Protein AF-A0A6J0E1W6-F1 (afdb_monomer)

Radius of gyration: 18.02 Å; Cα contacts (8 Å, |Δi|>4): 471; chains: 1; bounding box: 44×42×42 Å

Structure (mmCIF, N/CA/C/O backbone):
data_AF-A0A6J0E1W6-F1
#
_entry.id   AF-A0A6J0E1W6-F1
#
loop_
_atom_site.group_PDB
_atom_site.id
_atom_site.type_symbol
_atom_site.label_atom_id
_atom_site.label_alt_id
_atom_site.label_comp_id
_atom_site.label_asym_id
_atom_site.label_entity_id
_atom_site.label_seq_id
_atom_site.pdbx_PDB_ins_code
_atom_site.Cartn_x
_atom_site.Cartn_y
_atom_site.Cartn_z
_atom_site.occupancy
_atom_site.B_iso_or_equiv
_atom_site.auth_seq_id
_atom_site.auth_comp_id
_atom_site.auth_asym_id
_atom_site.auth_atom_id
_atom_site.pdbx_PDB_model_num
ATOM 1 N N . MET A 1 1 ? 5.325 -14.830 3.603 1.00 73.38 1 MET A N 1
ATOM 2 C CA . MET A 1 1 ? 6.120 -15.782 2.786 1.00 73.38 1 MET A CA 1
ATOM 3 C C . MET A 1 1 ? 7.449 -16.150 3.435 1.00 73.38 1 MET A C 1
ATOM 5 O O . MET A 1 1 ? 7.746 -17.332 3.474 1.00 73.38 1 MET A O 1
ATOM 9 N N . GLY A 1 2 ? 8.218 -15.204 3.995 1.00 79.00 2 GLY A N 1
ATOM 10 C CA . GLY A 1 2 ? 9.409 -15.541 4.797 1.00 79.00 2 GLY A CA 1
ATOM 11 C C . GLY A 1 2 ? 10.530 -16.212 3.995 1.00 79.00 2 GLY A C 1
ATOM 12 O O . GLY A 1 2 ? 11.185 -17.121 4.497 1.00 79.00 2 GLY A O 1
ATOM 13 N N . VAL A 1 3 ? 10.716 -15.786 2.744 1.00 87.38 3 VAL A N 1
ATOM 14 C CA . VAL A 1 3 ? 11.707 -16.316 1.799 1.00 87.38 3 VAL A CA 1
ATOM 15 C C . VAL A 1 3 ? 12.587 -15.191 1.262 1.00 87.38 3 VAL A C 1
ATOM 17 O O . VAL A 1 3 ? 12.171 -14.034 1.266 1.00 87.38 3 VAL A O 1
ATOM 20 N N . ASN A 1 4 ? 13.770 -15.540 0.755 1.00 92.31 4 ASN A N 1
ATOM 21 C CA . ASN A 1 4 ? 14.496 -14.655 -0.154 1.00 92.31 4 ASN A CA 1
ATOM 22 C C . ASN A 1 4 ? 13.788 -14.653 -1.519 1.00 92.31 4 ASN A C 1
ATOM 24 O O . ASN A 1 4 ? 13.356 -15.712 -1.982 1.00 92.31 4 ASN A O 1
ATOM 28 N N . LEU A 1 5 ? 13.702 -13.496 -2.170 1.00 95.12 5 LEU A N 1
ATOM 29 C CA . LEU A 1 5 ? 13.095 -13.324 -3.488 1.00 95.12 5 LEU A CA 1
ATOM 30 C C . LEU A 1 5 ? 14.053 -12.552 -4.397 1.00 95.12 5 LEU A C 1
ATOM 32 O O . LEU A 1 5 ? 14.486 -11.456 -4.057 1.00 95.12 5 LEU A O 1
ATOM 36 N N . LEU A 1 6 ? 14.379 -13.128 -5.553 1.00 97.06 6 LEU A N 1
ATOM 37 C CA . LEU A 1 6 ? 15.161 -12.476 -6.601 1.00 97.06 6 LEU A CA 1
ATOM 38 C C . LEU A 1 6 ? 14.214 -12.209 -7.771 1.00 97.06 6 LEU A C 1
ATOM 40 O O . LEU A 1 6 ? 13.722 -13.153 -8.388 1.00 97.06 6 LEU A O 1
ATOM 44 N N . ALA A 1 7 ? 13.945 -10.936 -8.048 1.00 97.31 7 ALA A N 1
ATOM 45 C CA . ALA A 1 7 ? 13.064 -10.493 -9.118 1.00 97.31 7 ALA A CA 1
ATOM 46 C C . ALA A 1 7 ? 13.890 -9.814 -10.216 1.00 97.31 7 ALA A C 1
ATOM 48 O O . ALA A 1 7 ? 14.522 -8.784 -9.979 1.00 97.31 7 ALA A O 1
ATOM 49 N N . ALA A 1 8 ? 13.881 -10.400 -11.412 1.00 97.69 8 ALA A N 1
ATOM 50 C CA . ALA A 1 8 ? 14.511 -9.843 -12.603 1.00 97.69 8 ALA A CA 1
ATOM 51 C C . ALA A 1 8 ? 13.416 -9.510 -13.616 1.00 97.69 8 ALA A C 1
ATOM 53 O O . ALA A 1 8 ? 12.780 -10.415 -14.158 1.00 97.69 8 ALA A O 1
ATOM 54 N N . ASN A 1 9 ? 13.175 -8.220 -13.8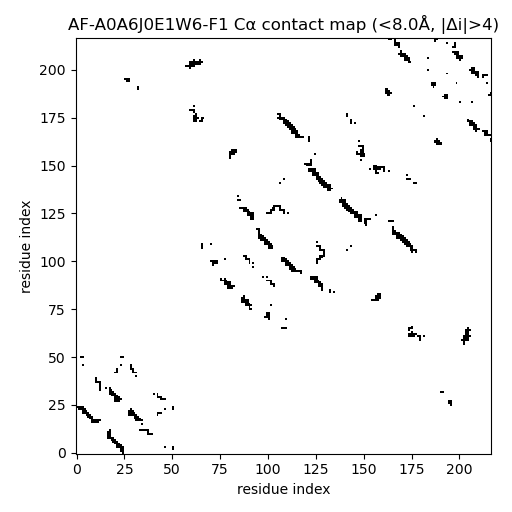26 1.00 97.81 9 ASN A N 1
ATOM 55 C CA . ASN A 1 9 ? 12.147 -7.738 -14.737 1.00 97.81 9 ASN A CA 1
ATOM 56 C C . ASN A 1 9 ? 12.748 -7.338 -16.090 1.00 97.81 9 ASN A C 1
ATOM 58 O O . ASN A 1 9 ? 13.947 -7.080 -16.213 1.00 97.81 9 ASN A O 1
ATOM 62 N N . THR A 1 10 ? 11.898 -7.277 -17.110 1.00 97.12 10 THR A N 1
ATOM 63 C CA . THR A 1 10 ? 12.244 -6.640 -18.383 1.00 97.12 10 THR A CA 1
ATOM 64 C C . THR A 1 10 ? 12.299 -5.129 -18.186 1.00 97.12 10 THR A C 1
ATOM 66 O O . THR A 1 10 ? 11.501 -4.584 -17.426 1.00 97.12 10 THR A O 1
ATOM 69 N N . HIS A 1 11 ? 13.221 -4.463 -18.883 1.00 97.38 11 HIS A N 1
ATOM 70 C CA . HIS A 1 11 ? 13.292 -3.005 -18.929 1.00 97.38 11 HIS A CA 1
ATOM 71 C C . HIS A 1 11 ? 12.717 -2.495 -20.253 1.00 97.38 11 HIS A C 1
ATOM 73 O O . HIS A 1 11 ? 13.351 -2.608 -21.301 1.00 97.38 11 HIS A O 1
ATOM 79 N N . ASN A 1 12 ? 11.477 -2.014 -20.208 1.00 96.44 12 ASN A N 1
ATOM 80 C CA . ASN A 1 12 ? 10.763 -1.411 -21.327 1.00 96.44 12 ASN A CA 1
ATOM 81 C C . ASN A 1 12 ? 9.778 -0.355 -20.801 1.00 96.44 12 ASN A C 1
ATOM 83 O O . ASN A 1 12 ? 8.638 -0.657 -20.435 1.00 96.44 12 ASN A O 1
ATOM 87 N N . THR A 1 13 ? 10.222 0.899 -20.801 1.00 94.44 13 THR A N 1
ATOM 88 C CA . THR A 1 13 ? 9.476 2.054 -20.278 1.00 94.44 13 THR A CA 1
ATOM 89 C C . THR A 1 13 ? 8.176 2.310 -21.046 1.00 94.44 13 THR A C 1
ATOM 91 O O . THR A 1 13 ? 7.168 2.668 -20.439 1.00 94.44 13 THR A O 1
ATOM 94 N N . THR A 1 14 ? 8.135 2.022 -22.354 1.00 95.06 14 THR A N 1
ATOM 95 C CA . THR A 1 14 ? 6.924 2.190 -23.186 1.00 95.06 14 THR A CA 1
ATOM 96 C C . THR A 1 14 ? 5.779 1.254 -22.797 1.00 95.06 14 THR A C 1
ATOM 98 O O . THR A 1 14 ? 4.621 1.552 -23.076 1.00 95.06 14 THR A O 1
ATOM 101 N N . MET A 1 15 ? 6.094 0.135 -22.138 1.00 94.75 15 MET A N 1
ATOM 102 C CA . MET A 1 15 ? 5.125 -0.842 -21.636 1.00 94.75 15 MET A CA 1
ATOM 103 C C . MET A 1 15 ? 5.015 -0.828 -20.105 1.00 94.75 15 MET A C 1
ATOM 105 O O . MET A 1 15 ? 4.467 -1.766 -19.533 1.00 94.75 15 MET A O 1
ATOM 109 N N . HIS A 1 16 ? 5.553 0.201 -19.438 1.00 93.88 16 HIS A N 1
ATOM 110 C CA . HIS A 1 16 ? 5.618 0.294 -17.974 1.00 93.88 16 HIS A CA 1
ATOM 111 C C . HIS A 1 16 ? 6.320 -0.906 -17.307 1.00 93.88 16 HIS A C 1
ATOM 113 O O . HIS A 1 16 ? 5.960 -1.325 -16.209 1.00 93.88 16 HIS A O 1
ATOM 119 N N . MET A 1 17 ? 7.334 -1.472 -17.970 1.00 96.38 17 MET A N 1
ATOM 120 C CA . MET A 1 17 ? 8.122 -2.591 -17.454 1.00 96.38 17 MET A CA 1
ATOM 121 C C . MET A 1 17 ? 9.450 -2.080 -16.895 1.00 96.38 17 MET A C 1
ATOM 123 O O . MET A 1 17 ? 10.382 -1.790 -17.637 1.00 96.38 17 MET A O 1
ATOM 127 N N . THR A 1 18 ? 9.523 -1.961 -15.576 1.00 96.25 18 THR A N 1
ATOM 128 C CA . THR A 1 18 ? 10.748 -1.747 -14.794 1.00 96.25 18 THR A CA 1
ATOM 129 C C . THR A 1 18 ? 10.496 -2.269 -13.372 1.00 96.25 18 THR A C 1
ATOM 131 O O . THR A 1 18 ? 9.380 -2.687 -13.058 1.00 96.25 18 THR A O 1
ATOM 134 N N . GLY A 1 19 ? 11.503 -2.311 -12.502 1.00 95.81 19 GLY A N 1
ATOM 135 C CA . GLY A 1 19 ? 11.358 -2.870 -11.152 1.00 95.81 19 GLY A CA 1
ATOM 136 C C . GLY A 1 19 ? 12.002 -4.244 -11.024 1.00 95.81 19 GLY A C 1
ATOM 137 O O . GLY A 1 19 ? 11.341 -5.270 -11.153 1.00 95.81 19 GLY A O 1
ATOM 138 N N . SER A 1 20 ? 13.303 -4.261 -10.755 1.00 97.81 20 SER A N 1
ATOM 139 C CA . SER A 1 20 ? 14.046 -5.471 -10.376 1.00 97.81 20 SER A CA 1
ATOM 140 C C . SER A 1 20 ? 14.553 -5.340 -8.945 1.00 97.81 20 SER A C 1
ATOM 142 O O . SER A 1 20 ? 14.748 -4.228 -8.455 1.00 97.81 20 SER A O 1
ATOM 144 N N . GLY A 1 21 ? 14.810 -6.455 -8.264 1.00 96.81 21 GLY A N 1
ATOM 145 C CA . GLY A 1 21 ? 15.326 -6.394 -6.902 1.00 96.81 21 GLY A CA 1
ATOM 146 C C . GLY A 1 21 ? 15.669 -7.732 -6.270 1.00 96.81 21 GLY A C 1
ATOM 147 O O . GLY A 1 21 ? 15.335 -8.808 -6.767 1.00 96.81 21 GLY A O 1
ATOM 148 N N . ILE A 1 22 ? 16.372 -7.636 -5.148 1.00 96.81 22 ILE A N 1
ATOM 149 C CA . ILE A 1 22 ? 16.790 -8.742 -4.296 1.00 96.81 22 ILE A CA 1
ATOM 150 C C . ILE A 1 22 ? 16.251 -8.452 -2.896 1.00 96.81 22 ILE A C 1
ATOM 152 O O . ILE A 1 22 ? 16.647 -7.478 -2.254 1.00 96.81 22 ILE A O 1
ATOM 156 N N . TYR A 1 23 ? 15.349 -9.306 -2.426 1.00 93.31 23 TYR A N 1
ATOM 157 C CA . TYR A 1 23 ? 14.615 -9.141 -1.176 1.00 93.31 23 TYR A CA 1
ATOM 158 C C . TYR A 1 23 ? 14.898 -10.312 -0.238 1.00 93.31 23 TYR A C 1
ATOM 160 O O . TYR A 1 23 ? 15.000 -11.463 -0.671 1.00 93.31 23 TYR A O 1
ATOM 168 N N . SER A 1 24 ? 14.994 -10.025 1.054 1.00 90.81 24 SER A N 1
ATOM 169 C CA . SER A 1 24 ? 15.093 -11.020 2.123 1.00 90.81 24 SER A CA 1
ATOM 170 C C . SER A 1 24 ? 13.866 -10.929 3.039 1.00 90.81 24 SER A C 1
ATOM 172 O O . SER A 1 24 ? 13.120 -9.952 2.958 1.00 90.81 24 SER A O 1
ATOM 174 N N . PRO A 1 25 ? 13.622 -11.912 3.924 1.00 84.19 25 PRO A N 1
ATOM 175 C CA . PRO A 1 25 ? 12.532 -11.826 4.895 1.00 84.19 25 PRO A CA 1
ATOM 176 C C . PRO A 1 25 ? 12.616 -10.609 5.820 1.00 84.19 25 PRO A C 1
ATOM 178 O O . PRO A 1 25 ? 11.586 -10.170 6.325 1.00 84.19 25 PRO A O 1
ATOM 181 N N . GLU A 1 26 ? 13.827 -10.115 6.083 1.00 80.88 26 GLU A N 1
ATOM 182 C CA . GLU A 1 26 ? 14.075 -9.046 7.046 1.00 80.88 26 GLU A CA 1
ATOM 183 C C . GLU A 1 26 ? 14.191 -7.653 6.415 1.00 80.88 26 GLU A C 1
ATOM 185 O O . GLU A 1 26 ? 13.933 -6.673 7.106 1.00 80.88 26 GLU A O 1
ATOM 190 N N . ALA A 1 27 ? 14.597 -7.561 5.145 1.00 83.38 27 ALA A N 1
ATOM 191 C CA . ALA A 1 27 ? 14.991 -6.300 4.518 1.00 83.38 27 ALA A CA 1
ATOM 192 C C . ALA A 1 27 ? 14.966 -6.346 2.984 1.00 83.38 27 ALA A C 1
ATOM 194 O O . ALA A 1 27 ? 15.108 -7.413 2.363 1.00 83.38 27 ALA A O 1
ATOM 195 N N . VAL A 1 28 ? 14.883 -5.160 2.375 1.00 88.69 28 VAL A N 1
ATOM 196 C CA . VAL A 1 28 ? 15.161 -4.956 0.947 1.00 88.69 28 VAL A CA 1
ATOM 197 C C . VAL A 1 28 ? 16.678 -4.887 0.761 1.00 88.69 28 VAL A C 1
ATOM 199 O O . VAL A 1 28 ? 17.323 -3.975 1.261 1.00 88.69 28 VAL A O 1
ATOM 202 N N . GLY A 1 29 ? 17.269 -5.849 0.046 1.00 90.81 29 GLY A N 1
ATOM 203 C CA . GLY A 1 29 ? 18.721 -5.895 -0.154 1.00 90.81 29 GLY A CA 1
ATOM 204 C C . GLY A 1 29 ? 19.199 -4.869 -1.180 1.00 90.81 29 GLY A C 1
ATOM 205 O O . GLY A 1 29 ? 20.116 -4.098 -0.922 1.00 90.81 29 GLY A O 1
ATOM 206 N N . VAL A 1 30 ? 18.581 -4.870 -2.359 1.00 94.44 30 VAL A N 1
ATOM 207 C CA . VAL A 1 30 ? 18.782 -3.857 -3.404 1.00 94.44 30 VAL A CA 1
ATOM 208 C C . VAL A 1 30 ? 17.594 -3.895 -4.360 1.00 94.44 30 VAL A C 1
ATOM 210 O O . VAL A 1 30 ? 17.038 -4.965 -4.608 1.00 94.44 30 VAL A O 1
ATOM 213 N N . TYR A 1 31 ? 17.204 -2.754 -4.915 1.00 95.56 31 TYR A N 1
ATOM 214 C CA . TYR A 1 31 ? 16.194 -2.686 -5.966 1.00 95.56 31 TYR A CA 1
ATOM 215 C C . TYR A 1 31 ? 16.548 -1.609 -6.989 1.00 95.56 31 TYR A C 1
ATOM 217 O O . TYR A 1 31 ? 17.401 -0.756 -6.745 1.00 95.56 31 TYR A O 1
ATOM 225 N N . HIS A 1 32 ? 15.901 -1.673 -8.145 1.00 95.81 32 HIS A N 1
ATOM 226 C CA . HIS A 1 32 ? 16.038 -0.698 -9.210 1.00 95.81 32 HIS A CA 1
ATOM 227 C C . HIS A 1 32 ? 14.696 -0.457 -9.883 1.00 95.81 32 HIS A C 1
ATOM 229 O O . HIS A 1 32 ? 14.016 -1.407 -10.274 1.00 95.81 32 HIS A O 1
ATOM 235 N N . TYR A 1 33 ? 14.361 0.819 -10.026 1.00 95.69 33 TYR A N 1
ATOM 236 C CA . TYR A 1 33 ? 13.208 1.324 -10.750 1.00 95.69 33 TYR A CA 1
ATOM 237 C C . TYR A 1 33 ? 13.683 2.500 -11.601 1.00 95.69 33 TYR A C 1
ATOM 239 O O . TYR A 1 33 ? 14.318 3.417 -11.080 1.00 95.69 33 TYR A O 1
ATOM 247 N N . ASP A 1 34 ? 13.392 2.456 -12.895 1.00 95.19 34 ASP A N 1
ATOM 248 C CA . ASP A 1 34 ? 13.744 3.506 -13.844 1.00 95.19 34 ASP A CA 1
ATOM 249 C C . ASP A 1 34 ? 12.696 3.554 -14.960 1.00 95.19 34 ASP A C 1
ATOM 251 O O . ASP A 1 34 ? 12.488 2.573 -15.672 1.00 95.19 34 ASP A O 1
ATOM 255 N N . MET A 1 35 ? 12.011 4.689 -15.076 1.00 94.38 35 MET A N 1
ATOM 256 C CA . MET A 1 35 ? 11.061 4.981 -16.155 1.00 94.38 35 MET A CA 1
ATOM 257 C C . MET A 1 35 ? 11.595 6.041 -17.126 1.00 94.38 35 MET A C 1
ATOM 259 O O . MET A 1 35 ? 10.899 6.398 -18.073 1.00 94.38 35 MET A O 1
ATOM 263 N N . GLU A 1 36 ?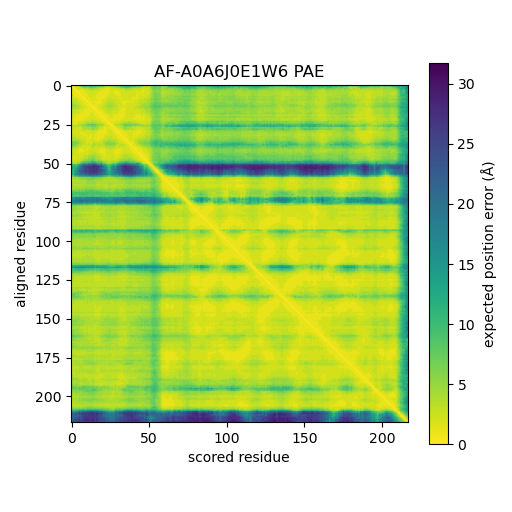 12.806 6.547 -16.891 1.00 94.56 36 GLU A N 1
ATOM 264 C CA . GLU A 1 36 ? 13.383 7.697 -17.589 1.00 94.56 36 GLU A CA 1
ATOM 265 C C . GLU A 1 36 ? 14.386 7.277 -18.664 1.00 94.56 36 GLU A C 1
ATOM 267 O O . GLU A 1 36 ? 14.523 7.955 -19.683 1.00 94.56 36 GLU A O 1
ATOM 272 N N . THR A 1 37 ? 15.112 6.177 -18.447 1.00 95.44 37 THR A N 1
ATOM 273 C CA . THR A 1 37 ? 16.137 5.702 -19.386 1.00 95.44 37 THR A CA 1
ATOM 274 C C . THR A 1 37 ? 15.785 4.349 -19.990 1.00 95.44 37 THR A C 1
ATOM 276 O O . THR A 1 37 ? 14.911 3.646 -19.498 1.00 95.44 37 THR A O 1
ATOM 279 N N . ASP A 1 38 ? 16.500 3.953 -21.045 1.00 93.19 38 ASP A N 1
ATOM 280 C CA . ASP A 1 38 ? 16.404 2.618 -21.659 1.00 93.19 38 ASP A CA 1
ATOM 281 C C . ASP A 1 38 ? 17.537 1.677 -21.196 1.00 93.19 38 ASP A C 1
ATOM 283 O O . ASP A 1 38 ? 17.805 0.643 -21.813 1.00 93.19 38 ASP A O 1
ATOM 287 N N . SER A 1 39 ? 18.256 2.045 -20.132 1.00 93.69 39 SER A N 1
ATOM 288 C CA . SER A 1 39 ? 19.439 1.310 -19.680 1.00 93.69 39 SER A CA 1
ATOM 289 C C . SER A 1 39 ? 19.061 0.094 -18.841 1.00 93.69 39 SER A C 1
ATOM 291 O O . SER A 1 39 ? 18.271 0.181 -17.909 1.00 93.69 39 SER A O 1
ATOM 293 N N . GLY A 1 40 ? 19.692 -1.048 -19.119 1.00 93.44 40 GLY A N 1
ATOM 294 C CA . GLY A 1 40 ? 19.632 -2.195 -18.214 1.00 93.44 40 GLY A CA 1
ATOM 295 C C . GLY A 1 40 ? 20.454 -1.963 -16.941 1.00 93.44 40 GLY A C 1
ATOM 296 O O . GLY A 1 40 ? 21.437 -1.222 -16.954 1.00 93.44 40 GLY A O 1
ATOM 297 N N . GLN A 1 41 ? 20.102 -2.667 -15.861 1.00 96.62 41 GLN A N 1
ATOM 298 C CA . GLN A 1 41 ? 20.783 -2.564 -14.568 1.00 96.62 41 GLN A CA 1
ATOM 299 C C . GLN A 1 41 ? 21.176 -3.943 -14.018 1.00 96.62 41 GLN A C 1
ATOM 301 O O . GLN A 1 41 ? 20.346 -4.845 -13.908 1.00 96.62 41 GLN A O 1
ATOM 306 N N . LEU A 1 42 ? 22.440 -4.089 -13.603 1.00 97.38 42 LEU A N 1
ATOM 307 C CA . LEU A 1 42 ? 22.908 -5.231 -12.811 1.00 97.38 42 LEU A CA 1
ATOM 308 C C . LEU A 1 42 ? 22.787 -4.910 -11.317 1.00 97.38 42 LEU A C 1
ATOM 310 O O . LEU A 1 42 ? 23.253 -3.862 -10.866 1.00 97.38 42 LEU A O 1
ATOM 314 N N . LEU A 1 43 ? 22.205 -5.836 -10.554 1.00 97.62 43 LEU A N 1
ATOM 315 C CA . LEU A 1 43 ? 22.033 -5.733 -9.107 1.00 97.62 43 LEU A CA 1
ATOM 316 C C . LEU A 1 43 ? 22.790 -6.846 -8.384 1.00 97.62 43 LEU A C 1
ATOM 318 O O . LEU A 1 43 ? 22.740 -8.008 -8.784 1.00 97.62 43 LEU A O 1
ATOM 322 N N . LEU A 1 44 ? 23.482 -6.483 -7.306 1.00 97.06 44 LEU A N 1
ATOM 323 C CA . LEU A 1 44 ? 24.278 -7.385 -6.477 1.00 97.06 44 LEU A CA 1
ATOM 324 C C . LEU A 1 44 ? 23.944 -7.114 -5.009 1.00 97.06 44 LEU A C 1
ATOM 326 O O . LEU A 1 44 ? 23.910 -5.962 -4.586 1.00 97.06 44 LEU A O 1
ATOM 330 N N . SER A 1 45 ? 23.693 -8.168 -4.237 1.00 95.50 45 SER A N 1
ATOM 331 C CA . SER A 1 45 ? 23.476 -8.091 -2.791 1.00 95.50 45 SER A CA 1
ATOM 332 C C . SER A 1 45 ? 23.806 -9.438 -2.152 1.00 95.50 45 SER A C 1
ATOM 334 O O . SER A 1 45 ? 23.600 -10.490 -2.763 1.00 95.50 45 SER A O 1
ATOM 336 N N . GLU A 1 46 ? 24.342 -9.415 -0.935 1.00 94.38 46 GLU A N 1
ATOM 337 C CA . GLU A 1 46 ? 24.616 -10.627 -0.168 1.00 94.38 46 GLU A CA 1
ATOM 338 C C . GLU A 1 46 ? 23.356 -11.097 0.562 1.00 94.38 46 GLU A C 1
ATOM 340 O O . GLU A 1 46 ? 22.643 -10.314 1.186 1.00 94.38 46 GLU A O 1
ATOM 345 N N . LEU A 1 47 ? 23.098 -12.405 0.528 1.00 92.06 47 LEU A N 1
ATOM 346 C CA . LEU A 1 47 ? 21.958 -13.018 1.201 1.00 92.06 47 LEU A CA 1
ATOM 347 C C . LEU A 1 47 ? 22.399 -14.188 2.071 1.00 92.06 47 LEU A C 1
ATOM 349 O O . LEU A 1 47 ? 23.293 -14.963 1.726 1.00 92.06 47 LEU A O 1
ATOM 353 N N . LYS A 1 48 ? 21.682 -14.392 3.177 1.00 89.19 48 LYS A N 1
ATOM 354 C CA . LYS A 1 48 ? 21.812 -15.618 3.968 1.00 89.19 48 LYS A CA 1
ATOM 355 C C . LYS A 1 48 ? 21.264 -16.786 3.152 1.00 89.19 48 LYS A C 1
ATOM 357 O O . LYS A 1 48 ? 20.086 -16.795 2.803 1.00 89.19 48 LYS A O 1
ATOM 362 N N . SER A 1 49 ? 22.082 -17.814 2.916 1.00 87.56 49 SER A N 1
ATOM 363 C CA . SER A 1 49 ? 21.649 -19.039 2.214 1.00 87.56 49 SER A CA 1
ATOM 364 C C . SER A 1 49 ? 20.542 -19.781 2.967 1.00 87.56 49 SER A C 1
ATOM 366 O O . SER A 1 49 ? 19.730 -20.486 2.377 1.00 87.56 49 SER A O 1
ATOM 368 N N . ARG A 1 50 ? 20.525 -19.627 4.292 1.00 83.44 50 ARG A N 1
ATOM 369 C CA . ARG A 1 50 ? 19.460 -20.082 5.181 1.00 83.44 50 ARG A CA 1
ATOM 370 C C . ARG A 1 50 ? 19.059 -18.888 6.043 1.00 83.44 50 ARG A C 1
ATOM 372 O O . ARG A 1 50 ? 19.698 -18.688 7.079 1.00 83.44 50 ARG A O 1
ATOM 379 N N . PRO A 1 51 ? 18.087 -18.060 5.623 1.00 75.62 51 PRO A N 1
ATOM 380 C CA . PRO A 1 51 ? 17.560 -17.020 6.498 1.00 75.62 51 PRO A CA 1
ATOM 381 C C . PRO A 1 51 ? 17.096 -17.702 7.792 1.00 75.62 51 PRO A C 1
ATOM 383 O O . PRO A 1 51 ? 16.288 -18.634 7.778 1.00 75.62 51 PRO A O 1
ATOM 386 N N . CYS A 1 52 ? 17.778 -17.378 8.892 1.00 61.91 52 CYS A N 1
ATOM 387 C CA . CYS A 1 52 ? 17.746 -18.188 10.100 1.00 61.91 52 CYS A CA 1
ATOM 388 C C . CYS A 1 52 ? 16.395 -17.999 10.789 1.00 61.91 52 CYS A C 1
ATOM 390 O O . CYS A 1 52 ? 16.122 -16.960 11.379 1.00 61.91 52 CYS A O 1
ATOM 392 N N . ARG A 1 53 ? 15.563 -19.038 10.733 1.00 54.44 53 ARG A N 1
ATOM 393 C CA . ARG A 1 53 ? 14.247 -19.140 11.373 1.00 54.44 53 ARG A CA 1
ATOM 394 C C . ARG A 1 53 ? 14.395 -19.473 12.868 1.00 54.44 53 ARG A C 1
ATOM 396 O O . ARG A 1 53 ? 13.748 -20.394 13.354 1.00 54.44 53 ARG A O 1
ATOM 403 N N . SER A 1 54 ? 15.311 -18.800 13.579 1.00 47.41 54 SER A N 1
ATOM 404 C CA . SER A 1 54 ? 15.670 -19.108 14.983 1.00 47.41 54 SER A CA 1
ATOM 405 C C . SER A 1 54 ? 14.467 -19.054 15.929 1.00 47.41 54 SER A C 1
ATOM 407 O O . SER A 1 54 ? 14.445 -19.720 16.959 1.00 47.41 54 SER A O 1
ATOM 409 N N . THR A 1 55 ? 13.425 -18.346 15.506 1.00 48.28 55 THR A N 1
ATOM 410 C CA . THR A 1 55 ? 12.053 -18.507 15.975 1.00 48.28 55 THR A CA 1
ATOM 411 C C . THR A 1 55 ? 11.174 -18.562 14.725 1.00 48.28 55 THR A C 1
ATOM 413 O O . THR A 1 55 ? 11.434 -17.793 13.791 1.00 48.28 55 THR A O 1
ATOM 416 N N . PRO A 1 56 ? 10.142 -19.425 14.645 1.00 54.75 56 PRO A N 1
ATOM 417 C CA . PRO A 1 56 ? 9.075 -19.199 13.678 1.00 54.75 56 PRO A CA 1
ATOM 418 C C . PRO A 1 56 ? 8.630 -17.742 13.854 1.00 54.75 56 PRO A C 1
ATOM 420 O O . PRO A 1 56 ? 8.420 -17.347 15.008 1.00 54.75 56 PRO A O 1
ATOM 423 N N . PRO A 1 57 ? 8.545 -16.919 12.790 1.00 57.44 57 PRO A N 1
ATOM 424 C CA . PRO A 1 57 ? 7.914 -15.617 12.936 1.00 57.44 57 PRO A CA 1
ATOM 425 C C . PRO A 1 57 ? 6.554 -15.890 13.569 1.00 57.44 57 PRO A C 1
ATOM 427 O O . PRO A 1 57 ? 5.805 -16.722 13.054 1.00 57.44 57 PRO A O 1
ATOM 430 N N . ALA A 1 58 ? 6.322 -15.312 14.752 1.00 64.25 58 ALA A N 1
ATOM 431 C CA . ALA A 1 58 ? 5.055 -15.480 15.445 1.00 64.25 58 ALA A CA 1
ATOM 432 C C . ALA A 1 58 ? 3.966 -15.140 14.433 1.00 64.25 58 ALA A C 1
ATOM 434 O O . ALA A 1 58 ? 4.048 -14.084 13.800 1.00 64.25 58 ALA A O 1
ATOM 435 N N . GLU A 1 59 ? 3.053 -16.083 14.214 1.00 82.69 59 GLU A N 1
ATOM 436 C CA . GLU A 1 59 ? 2.018 -15.937 13.203 1.00 82.69 59 GLU A CA 1
ATOM 437 C C . GLU A 1 59 ? 1.302 -14.609 13.446 1.00 82.69 59 GLU A C 1
ATOM 439 O O . GLU A 1 59 ? 0.896 -14.311 14.572 1.00 82.69 59 GLU A O 1
ATOM 444 N N . VAL A 1 60 ? 1.276 -13.764 12.416 1.00 90.94 60 VAL A N 1
ATOM 445 C CA . VAL A 1 60 ? 0.597 -12.476 12.497 1.00 90.94 60 VAL A CA 1
ATOM 446 C C . VAL A 1 60 ? -0.889 -12.774 12.411 1.00 90.94 60 VAL A C 1
ATOM 448 O O . VAL A 1 60 ? -1.354 -13.281 11.391 1.00 90.94 60 VAL A O 1
ATOM 451 N N . ASP A 1 61 ? -1.627 -12.456 13.469 1.00 95.62 61 ASP A N 1
ATOM 452 C CA . ASP A 1 61 ? -3.081 -12.415 13.389 1.00 95.62 61 ASP A CA 1
ATOM 453 C C . ASP A 1 61 ? -3.462 -11.062 12.798 1.00 95.62 61 ASP A C 1
ATOM 455 O O . ASP A 1 61 ? -3.549 -10.054 13.499 1.00 95.62 61 ASP A O 1
ATOM 459 N N . TRP A 1 62 ? -3.661 -11.047 11.480 1.00 97.00 62 TRP A N 1
ATOM 460 C CA . TRP A 1 62 ? -3.971 -9.838 10.718 1.00 97.00 62 TRP A CA 1
ATOM 461 C C . TRP A 1 62 ? -5.257 -9.140 11.159 1.00 97.00 62 TRP A C 1
ATOM 463 O O . TRP A 1 62 ? -5.443 -7.967 10.846 1.00 97.00 62 TRP A O 1
ATOM 473 N N . SER A 1 63 ? -6.123 -9.841 11.893 1.00 97.50 63 SER A N 1
ATOM 474 C CA . SER A 1 63 ? -7.428 -9.351 12.320 1.00 97.50 63 SER A CA 1
ATOM 475 C C . SER A 1 63 ? -7.502 -8.996 13.807 1.00 97.50 63 SER A C 1
ATOM 477 O O . SER A 1 63 ? -8.452 -8.321 14.210 1.00 97.50 63 SER A O 1
ATOM 479 N N . ALA A 1 64 ? -6.530 -9.421 14.625 1.00 97.44 64 ALA A N 1
ATOM 480 C CA . ALA A 1 64 ? -6.586 -9.325 16.086 1.00 97.44 64 ALA A CA 1
ATOM 481 C C . ALA A 1 64 ? -6.828 -7.896 16.581 1.00 97.44 64 ALA A C 1
ATOM 483 O O . ALA A 1 64 ? -7.773 -7.656 17.335 1.00 97.44 64 ALA A O 1
ATOM 484 N N . TYR A 1 65 ? -6.003 -6.939 16.144 1.00 97.69 65 TYR A N 1
ATOM 485 C CA . TYR A 1 65 ? -6.167 -5.545 16.543 1.00 97.69 65 TYR A CA 1
ATOM 486 C C . TYR A 1 65 ? -7.476 -4.965 16.006 1.00 97.69 65 TYR A C 1
ATOM 488 O O . TYR A 1 65 ? -8.255 -4.406 16.776 1.00 97.69 65 TYR A O 1
ATOM 496 N N . ALA A 1 66 ? -7.750 -5.147 14.713 1.00 97.62 66 ALA A N 1
ATOM 497 C CA . ALA A 1 66 ? -8.915 -4.568 14.050 1.00 97.62 66 ALA A CA 1
ATOM 498 C C . ALA A 1 66 ? -10.245 -5.032 14.673 1.00 97.62 66 ALA A C 1
ATOM 500 O O . ALA A 1 66 ? -11.158 -4.233 14.841 1.00 97.62 66 ALA A O 1
ATOM 501 N N . ARG A 1 67 ? -10.340 -6.301 15.093 1.00 96.94 67 ARG A N 1
ATOM 502 C CA . ARG A 1 67 ? -11.524 -6.848 15.783 1.00 96.94 67 ARG A CA 1
ATOM 503 C C . ARG A 1 67 ? -11.662 -6.387 17.234 1.00 96.94 67 ARG A C 1
ATOM 505 O O . ARG A 1 67 ? -12.743 -6.506 17.803 1.00 96.94 67 ARG A O 1
ATOM 512 N N . SER A 1 68 ? -10.581 -5.902 17.844 1.00 96.88 68 SER A N 1
ATOM 513 C CA . SER A 1 68 ? -10.570 -5.452 19.243 1.00 96.88 68 SER A CA 1
ATOM 514 C C . SER A 1 68 ? -11.023 -4.002 19.429 1.00 96.88 68 SER A C 1
ATOM 516 O O . SER A 1 68 ? -11.311 -3.595 20.554 1.00 96.88 68 SER A O 1
ATOM 518 N N . ILE A 1 69 ? -11.086 -3.223 18.345 1.00 95.62 69 ILE A N 1
ATOM 519 C CA . ILE A 1 69 ? -11.409 -1.797 18.384 1.00 95.62 69 ILE A CA 1
ATOM 520 C C . ILE A 1 69 ? -12.776 -1.509 17.769 1.00 95.62 69 ILE A C 1
ATOM 522 O O . ILE A 1 69 ? -13.261 -2.211 16.883 1.00 95.62 69 ILE A O 1
ATOM 526 N N . THR A 1 70 ? -13.406 -0.436 18.235 1.00 93.12 70 THR A N 1
ATOM 527 C CA . THR A 1 70 ? -14.640 0.081 17.644 1.00 93.12 70 THR A CA 1
ATOM 528 C C . THR A 1 70 ? -14.323 1.016 16.473 1.00 93.12 70 THR A C 1
ATOM 530 O O . THR A 1 70 ? -13.309 1.715 16.532 1.00 93.12 70 THR A O 1
ATOM 533 N N . PRO A 1 71 ? -15.187 1.091 15.443 1.00 92.56 71 PRO A N 1
ATOM 534 C CA . PRO A 1 71 ? -15.068 2.084 14.375 1.00 92.56 71 PRO A CA 1
A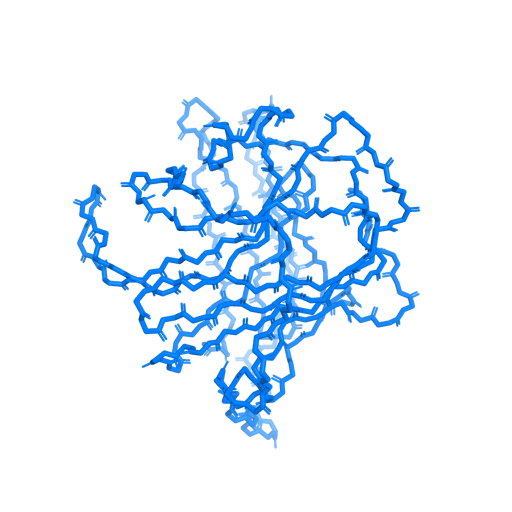TOM 535 C C . PRO A 1 71 ? -14.899 3.509 14.911 1.00 92.56 71 PRO A C 1
ATOM 537 O O . PRO A 1 71 ? -15.558 3.897 15.881 1.00 92.56 71 PRO A O 1
ATOM 540 N N . PHE A 1 72 ? -14.030 4.294 14.276 1.00 91.69 72 PHE A N 1
ATOM 541 C CA . PHE A 1 72 ? -13.886 5.712 14.587 1.00 91.69 72 PHE A CA 1
ATOM 542 C C . PHE A 1 72 ? -15.099 6.488 14.060 1.00 91.69 72 PHE A C 1
ATOM 544 O O . PHE A 1 72 ? -15.583 6.222 12.961 1.00 91.69 72 PHE A O 1
ATOM 551 N N . SER A 1 73 ? -15.600 7.456 14.831 1.00 83.88 73 SER A N 1
ATOM 552 C CA . SER A 1 73 ? -16.684 8.327 14.371 1.00 83.88 73 SER A CA 1
ATOM 553 C C . SER A 1 73 ? -16.190 9.222 13.234 1.00 83.88 73 SER A C 1
ATOM 555 O O . SER A 1 73 ? -15.240 9.981 13.430 1.00 83.88 73 SER A O 1
ATOM 557 N N . SER A 1 74 ? -16.858 9.171 12.084 1.00 80.38 74 SER A N 1
ATOM 558 C CA . SER A 1 74 ? -16.632 10.091 10.968 1.00 80.38 74 SER A CA 1
ATOM 559 C C . SER A 1 74 ? -17.873 10.952 10.753 1.00 80.38 74 SER A C 1
ATOM 561 O O . SER A 1 74 ? -18.992 10.444 10.750 1.00 80.38 74 SER A O 1
ATOM 563 N N . GLU A 1 75 ? -17.678 12.255 10.559 1.00 75.44 75 GLU A N 1
ATOM 564 C CA . GLU A 1 75 ? -18.742 13.166 10.108 1.00 75.44 75 GLU A CA 1
ATOM 565 C C . GLU A 1 75 ? -18.900 13.166 8.580 1.00 75.44 75 GLU A C 1
ATOM 567 O O . GLU A 1 75 ? -19.836 13.755 8.040 1.00 75.44 75 GLU A O 1
ATOM 572 N N . GLN A 1 76 ? -17.971 12.527 7.866 1.00 80.81 76 GLN A N 1
ATOM 573 C CA . GLN A 1 76 ? -17.927 12.501 6.410 1.00 80.81 76 GLN A CA 1
ATOM 574 C C . GLN A 1 76 ? -18.448 11.171 5.889 1.00 80.81 76 GLN A C 1
ATOM 576 O O . GLN A 1 76 ? -18.097 10.110 6.401 1.00 80.81 76 GLN A O 1
ATOM 581 N N . ALA A 1 77 ? -19.289 11.259 4.860 1.00 89.31 77 ALA A N 1
ATOM 582 C CA . ALA A 1 77 ? -19.814 10.094 4.176 1.00 89.31 77 ALA A CA 1
ATOM 583 C C . ALA A 1 77 ? -18.732 9.444 3.309 1.00 89.31 77 ALA A C 1
ATOM 585 O O . ALA A 1 77 ? -17.984 10.133 2.606 1.00 89.31 77 ALA A O 1
ATOM 586 N N . ASP A 1 78 ? -18.715 8.118 3.335 1.00 96.44 78 ASP A N 1
ATOM 587 C CA . ASP A 1 78 ? -17.912 7.315 2.427 1.00 96.44 78 ASP A CA 1
ATOM 588 C C . ASP A 1 78 ? -18.420 7.478 0.986 1.00 96.44 78 ASP A C 1
ATOM 590 O O . ASP A 1 78 ? -19.593 7.785 0.739 1.00 96.44 78 ASP A O 1
ATOM 594 N N . PHE A 1 79 ? -17.532 7.284 0.016 1.00 97.56 79 PHE A N 1
ATOM 595 C CA . PHE A 1 79 ? -17.837 7.421 -1.404 1.00 97.56 79 PHE A CA 1
ATOM 596 C C . PHE A 1 79 ? -17.158 6.318 -2.225 1.00 97.56 79 PHE A C 1
ATOM 598 O O . PHE A 1 79 ? -16.080 5.855 -1.852 1.00 97.56 79 PHE A O 1
ATOM 605 N N . PRO A 1 80 ? -17.756 5.889 -3.349 1.00 98.00 80 PRO A N 1
ATOM 606 C CA . PRO A 1 80 ? -17.149 4.884 -4.208 1.00 98.00 80 PRO A CA 1
ATOM 607 C C . PRO A 1 80 ? -16.005 5.483 -5.037 1.00 98.00 80 PRO A C 1
ATOM 609 O O . PRO A 1 80 ? -16.062 6.646 -5.450 1.00 98.00 80 PRO A O 1
ATOM 612 N N . GLY A 1 81 ? -14.995 4.674 -5.342 1.00 97.94 81 GLY A N 1
ATOM 613 C CA . GLY A 1 81 ? -13.959 5.011 -6.317 1.00 97.94 81 GLY A CA 1
ATOM 614 C C . GLY A 1 81 ? -13.333 3.762 -6.921 1.00 97.94 81 GLY A C 1
ATOM 615 O O . GLY A 1 81 ? -13.359 2.695 -6.315 1.00 97.94 81 GLY A O 1
ATOM 616 N N . MET A 1 82 ? -12.786 3.890 -8.125 1.00 98.06 82 MET A N 1
ATOM 617 C CA . MET A 1 82 ? -12.222 2.760 -8.859 1.00 98.06 82 MET A CA 1
ATOM 618 C C . MET A 1 82 ? -10.715 2.683 -8.629 1.00 98.06 82 MET A C 1
ATOM 620 O O . MET A 1 82 ? -10.013 3.654 -8.889 1.00 98.06 82 MET A O 1
ATOM 624 N N . LEU A 1 83 ? -10.211 1.528 -8.204 1.00 97.81 83 LEU A N 1
ATOM 625 C CA . LEU A 1 83 ? -8.781 1.228 -8.158 1.00 97.81 83 LEU A CA 1
ATOM 626 C C . LEU A 1 83 ? -8.544 -0.046 -8.964 1.00 97.81 83 LEU A C 1
ATOM 628 O O . LEU A 1 83 ? -9.044 -1.103 -8.599 1.00 97.81 83 LEU A O 1
ATOM 632 N N . TYR A 1 84 ? -7.810 0.068 -10.074 1.00 96.56 84 TYR A N 1
ATOM 633 C CA . TYR A 1 84 ? -7.537 -1.047 -10.992 1.00 96.56 84 TYR A CA 1
ATOM 634 C C . TYR A 1 84 ? -8.798 -1.872 -11.330 1.00 96.56 84 TYR A C 1
ATOM 636 O O . TYR A 1 84 ? -8.850 -3.081 -11.142 1.00 96.56 84 TYR A O 1
ATOM 644 N N . PHE A 1 85 ? -9.837 -1.191 -11.824 1.00 97.50 85 PHE A N 1
ATOM 645 C CA . PHE A 1 85 ? -11.133 -1.774 -12.218 1.00 97.50 85 PHE A CA 1
ATOM 646 C C . PHE A 1 85 ? -11.996 -2.367 -11.093 1.00 97.50 85 PHE A C 1
ATOM 648 O O . PHE A 1 85 ? -13.105 -2.820 -11.376 1.00 97.50 85 PHE A O 1
ATOM 655 N N . ASP A 1 86 ? -11.564 -2.280 -9.839 1.00 98.31 86 ASP A N 1
ATOM 656 C CA . ASP A 1 86 ? -12.354 -2.681 -8.680 1.00 98.31 86 ASP A CA 1
ATOM 657 C C . ASP A 1 86 ? -12.973 -1.455 -7.995 1.00 98.31 86 ASP A C 1
ATOM 659 O O . ASP A 1 86 ? -12.315 -0.430 -7.807 1.00 98.31 86 ASP A O 1
ATOM 663 N N . GLU A 1 87 ? -14.250 -1.548 -7.618 1.00 98.44 87 GLU A N 1
ATOM 664 C CA . GLU A 1 87 ? -14.958 -0.471 -6.916 1.00 98.44 87 GLU A CA 1
ATOM 665 C C . GLU A 1 87 ? -14.713 -0.566 -5.403 1.00 98.44 87 GLU A C 1
ATOM 667 O O . GLU A 1 87 ? -15.223 -1.458 -4.720 1.00 98.44 87 GLU A O 1
ATOM 672 N N . PHE A 1 88 ? -13.929 0.369 -4.875 1.00 98.69 88 PHE A N 1
ATOM 673 C CA . PHE A 1 88 ? -13.600 0.515 -3.460 1.00 98.69 88 PHE A CA 1
ATOM 674 C C . PHE A 1 88 ? -14.598 1.438 -2.758 1.00 98.69 88 PHE A C 1
ATOM 676 O O . PHE A 1 88 ? -15.146 2.361 -3.363 1.00 98.69 88 PHE A O 1
ATOM 683 N N . SER A 1 89 ? -14.766 1.241 -1.448 1.00 98.50 89 SER A N 1
ATOM 684 C CA . SER A 1 89 ? -15.336 2.263 -0.564 1.00 98.50 89 SER A CA 1
ATOM 685 C C . SER A 1 89 ? -14.204 3.124 -0.008 1.00 98.50 89 SER A C 1
ATOM 687 O O . SER A 1 89 ? -13.281 2.585 0.609 1.00 98.50 89 SER A O 1
ATOM 689 N N . PHE A 1 90 ? -14.253 4.438 -0.227 1.00 98.50 90 PHE A N 1
ATOM 690 C CA . PHE A 1 90 ? -13.251 5.398 0.234 1.00 98.50 90 PHE A CA 1
ATOM 691 C C . PHE A 1 90 ? -13.812 6.376 1.259 1.00 98.50 90 PHE A C 1
ATOM 693 O O . PHE A 1 90 ? -14.961 6.802 1.183 1.00 98.50 90 PHE A O 1
ATOM 700 N N . THR A 1 91 ? -12.942 6.819 2.164 1.00 97.44 91 THR A N 1
ATOM 701 C CA . THR A 1 91 ? -13.201 7.933 3.074 1.00 97.44 91 THR A CA 1
ATOM 702 C C . THR A 1 91 ? -12.017 8.899 3.061 1.00 97.44 91 THR A C 1
ATOM 704 O O . THR A 1 91 ? -10.852 8.487 3.018 1.00 97.44 91 THR A O 1
ATOM 707 N N . LYS A 1 92 ? -12.293 10.206 3.027 1.00 96.38 92 LYS A N 1
ATOM 708 C CA . LYS A 1 92 ? -11.256 11.243 2.910 1.00 96.38 92 LYS A CA 1
ATOM 709 C C . LYS A 1 92 ? -10.559 11.453 4.253 1.00 96.38 92 LYS A C 1
ATOM 711 O O . LYS A 1 92 ? -11.215 11.594 5.279 1.00 96.38 92 LYS A O 1
ATOM 716 N N . LEU A 1 93 ? -9.233 11.577 4.239 1.00 95.12 93 LEU A N 1
ATOM 717 C CA . LEU A 1 93 ? -8.493 12.035 5.413 1.00 95.12 93 LEU A CA 1
ATOM 718 C C . LEU A 1 93 ? -8.670 13.544 5.608 1.00 95.12 93 LEU A C 1
ATOM 720 O O . LEU A 1 93 ? -8.447 14.341 4.692 1.00 95.12 93 LEU A O 1
ATOM 724 N N . SER A 1 94 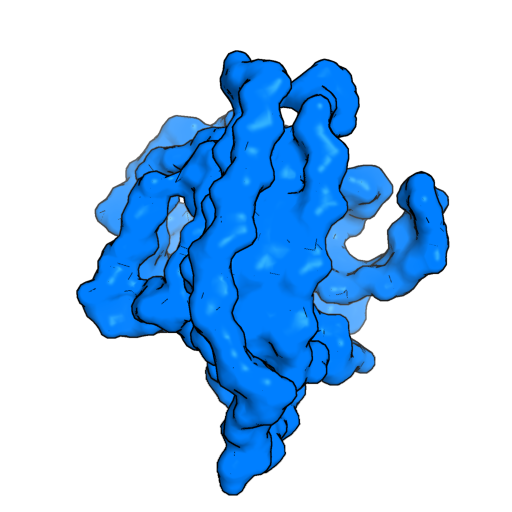? -9.073 13.932 6.816 1.00 87.75 94 SER A N 1
ATOM 725 C CA . SER A 1 94 ? -9.337 15.321 7.184 1.00 87.75 94 SER A CA 1
ATOM 726 C C . SER A 1 94 ? -8.270 15.861 8.127 1.00 87.75 94 SER A C 1
ATOM 728 O O . SER A 1 94 ? -8.041 15.317 9.202 1.00 87.75 94 SER A O 1
ATOM 730 N N . GLY A 1 95 ? -7.636 16.967 7.735 1.00 89.75 95 GLY A N 1
ATOM 731 C CA . GLY A 1 95 ? -6.556 17.584 8.504 1.00 89.75 95 GLY A CA 1
ATOM 732 C C . GLY A 1 95 ? -5.272 16.747 8.534 1.00 89.75 95 GLY A C 1
ATOM 733 O O . GLY A 1 95 ? -5.185 15.674 7.939 1.00 89.75 95 GLY A O 1
ATOM 734 N N . SER A 1 96 ? -4.264 17.243 9.252 1.00 93.00 96 SER A N 1
ATOM 735 C CA . SER A 1 96 ? -2.947 16.600 9.358 1.00 93.00 96 SER A CA 1
ATOM 736 C C . SER A 1 96 ? -2.884 15.474 10.385 1.00 93.00 96 SER A C 1
ATOM 738 O O . SER A 1 96 ? -1.886 14.770 10.450 1.00 93.00 96 SER A O 1
ATOM 740 N N . THR A 1 97 ? -3.883 15.284 11.241 1.00 95.75 97 THR A N 1
ATOM 741 C CA . THR A 1 97 ? -3.871 14.217 12.252 1.00 95.75 97 THR A CA 1
ATOM 742 C C . THR A 1 97 ? -5.285 13.737 12.475 1.00 95.75 97 THR A C 1
ATOM 744 O O . THR A 1 97 ? -6.193 14.551 12.627 1.00 95.75 97 THR A O 1
ATOM 747 N N . GLY A 1 98 ? -5.471 12.425 12.516 1.00 95.00 98 GLY A N 1
ATOM 748 C CA . GLY A 1 98 ? -6.796 11.871 12.701 1.00 95.00 98 GLY A CA 1
ATOM 749 C C . GLY A 1 98 ? -6.820 10.357 12.703 1.00 95.00 98 GLY A C 1
ATOM 750 O O . GLY A 1 98 ? -5.798 9.678 12.573 1.00 95.00 98 GLY A O 1
ATOM 751 N N . ASN A 1 99 ? -8.039 9.854 12.840 1.00 96.31 99 ASN A N 1
ATOM 752 C CA . ASN A 1 99 ? -8.366 8.447 12.739 1.00 96.31 99 ASN A CA 1
ATOM 753 C C . ASN A 1 99 ? -9.481 8.286 11.707 1.00 96.31 99 ASN A C 1
ATOM 755 O O . ASN A 1 99 ? -10.372 9.132 11.635 1.00 96.31 99 ASN A O 1
ATOM 759 N N . ALA A 1 100 ? -9.443 7.210 10.932 1.00 96.69 100 ALA A N 1
ATOM 760 C CA . ALA A 1 100 ? -10.443 6.913 9.919 1.00 96.69 100 ALA A CA 1
ATOM 761 C C . ALA A 1 100 ? -10.797 5.425 9.931 1.00 96.69 100 ALA A C 1
ATOM 763 O O . ALA A 1 100 ? -9.933 4.564 10.126 1.00 96.69 100 ALA A O 1
ATOM 764 N N . THR A 1 101 ? -12.077 5.135 9.713 1.00 97.75 101 THR A N 1
ATOM 765 C CA . THR A 1 101 ? -12.583 3.784 9.478 1.00 97.75 101 THR A CA 1
ATOM 766 C C . THR A 1 101 ? -13.426 3.800 8.216 1.00 97.75 101 THR A C 1
ATOM 768 O O . THR A 1 101 ? -14.236 4.704 8.044 1.00 97.75 101 THR A O 1
ATOM 771 N N . VAL A 1 102 ? -13.248 2.799 7.359 1.00 97.94 102 VAL A N 1
ATOM 772 C CA . VAL A 1 102 ? -14.105 2.551 6.194 1.00 97.94 102 VAL A CA 1
ATOM 773 C C . VAL A 1 102 ? -14.312 1.050 6.060 1.00 97.94 102 VAL A C 1
ATOM 775 O O . VAL A 1 102 ? -13.386 0.274 6.305 1.00 97.94 102 VAL A O 1
ATOM 778 N N . CYS A 1 103 ? -15.524 0.635 5.707 1.00 97.81 103 CYS A N 1
ATOM 779 C CA . CYS A 1 103 ? -15.859 -0.775 5.553 1.00 97.81 103 CYS A CA 1
ATOM 780 C C . CYS A 1 103 ? -16.447 -1.053 4.170 1.00 97.81 103 CYS A C 1
ATOM 782 O O . CYS A 1 103 ? -17.182 -0.237 3.613 1.00 97.81 103 CYS A O 1
ATOM 784 N N . GLN A 1 104 ? -16.166 -2.242 3.647 1.00 98.38 104 GLN A N 1
ATOM 785 C CA . GLN A 1 104 ? -16.859 -2.817 2.506 1.00 98.38 104 GLN A CA 1
ATOM 786 C C . GLN A 1 104 ? -17.097 -4.306 2.784 1.00 98.38 104 GLN A C 1
ATOM 788 O O . GLN A 1 104 ? -16.148 -5.056 2.997 1.00 98.38 104 GLN A O 1
ATOM 793 N N . LYS A 1 105 ? -18.371 -4.724 2.788 1.00 98.00 105 LYS A N 1
ATOM 794 C CA . LYS A 1 105 ? -18.804 -6.084 3.163 1.00 98.00 105 LYS A CA 1
ATOM 795 C C . LYS A 1 105 ? -18.224 -6.521 4.518 1.00 98.00 105 LYS A C 1
ATOM 797 O O . LYS A 1 105 ? -18.527 -5.869 5.514 1.00 98.00 105 LYS A O 1
ATOM 802 N N . ASP A 1 106 ? -17.424 -7.588 4.560 1.00 97.81 106 ASP A N 1
ATOM 803 C CA . ASP A 1 106 ? -16.891 -8.170 5.796 1.00 97.81 106 ASP A CA 1
ATOM 804 C C . ASP A 1 106 ? -15.549 -7.533 6.214 1.00 97.81 106 ASP A C 1
ATOM 806 O O . ASP A 1 106 ? -15.041 -7.783 7.315 1.00 97.81 106 ASP A O 1
ATOM 810 N N . LEU A 1 107 ? -14.968 -6.684 5.357 1.00 98.69 107 LEU A N 1
ATOM 811 C CA . LEU A 1 107 ? -13.722 -5.977 5.625 1.00 98.69 107 LEU A CA 1
ATOM 812 C C . LEU A 1 107 ? -13.981 -4.554 6.135 1.00 98.69 107 LEU A C 1
ATOM 814 O O . LEU A 1 107 ? -14.487 -3.699 5.412 1.00 98.69 107 LEU A O 1
ATOM 818 N N . CYS A 1 108 ? -13.536 -4.274 7.356 1.00 98.44 108 CYS A N 1
ATOM 819 C CA . CYS A 1 108 ? -13.379 -2.931 7.900 1.00 98.44 108 CYS A CA 1
ATOM 820 C C . CYS A 1 108 ? -11.893 -2.601 8.029 1.00 98.44 108 CYS A C 1
ATOM 822 O O . CYS A 1 108 ? -11.129 -3.379 8.603 1.00 98.44 108 CYS A O 1
ATOM 824 N N . CYS A 1 109 ? -11.499 -1.439 7.517 1.00 98.69 109 CYS A N 1
ATOM 825 C CA . CYS A 1 109 ? -10.139 -0.921 7.530 1.00 98.69 109 CYS A CA 1
ATOM 826 C C . CYS A 1 109 ? -10.032 0.250 8.504 1.00 98.69 109 CYS A C 1
ATOM 828 O O . CYS A 1 109 ? -10.904 1.118 8.539 1.00 98.69 109 CYS A O 1
ATOM 830 N N . TYR A 1 110 ? -8.947 0.290 9.273 1.00 98.44 110 TYR A N 1
ATOM 831 C CA . TYR A 1 110 ? -8.717 1.267 10.333 1.00 98.44 110 TYR A CA 1
ATOM 832 C C . TYR A 1 110 ? -7.364 1.925 10.140 1.00 98.44 110 TYR A C 1
ATOM 834 O O . TYR A 1 110 ? -6.353 1.234 9.992 1.00 98.44 110 TYR A O 1
ATOM 842 N N . LEU A 1 111 ? -7.351 3.252 10.200 1.00 98.19 111 LEU A N 1
ATOM 843 C CA . LEU A 1 111 ? -6.152 4.061 10.085 1.00 98.19 111 LEU A CA 1
ATOM 844 C C . LEU A 1 111 ? -6.082 5.071 11.226 1.00 98.19 111 LEU A C 1
ATOM 846 O O . LEU A 1 111 ? -7.033 5.812 11.460 1.00 98.19 111 LEU A O 1
ATOM 850 N N . THR A 1 112 ? -4.922 5.157 11.863 1.00 97.12 112 THR A N 1
ATOM 851 C CA . THR A 1 112 ? -4.491 6.323 12.643 1.00 97.12 112 THR A CA 1
ATOM 852 C C . THR A 1 112 ? -3.308 6.944 11.924 1.00 97.12 112 THR A C 1
ATOM 854 O O . THR A 1 112 ? -2.428 6.211 11.473 1.00 97.12 112 THR A O 1
ATOM 857 N N . TYR A 1 113 ? -3.282 8.268 11.787 1.00 96.31 113 TYR A N 1
ATOM 858 C CA . TYR A 1 113 ? -2.233 8.945 11.031 1.00 96.31 113 TYR A CA 1
ATOM 859 C C . TYR A 1 113 ? -1.880 10.322 11.590 1.00 96.31 113 TYR A C 1
ATOM 861 O O . TYR A 1 113 ? -2.704 11.011 12.198 1.00 96.31 113 TYR A O 1
ATOM 869 N N . LYS A 1 114 ? -0.645 10.734 11.302 1.00 96.44 114 LYS A N 1
ATOM 870 C CA . LYS A 1 114 ? -0.104 12.067 11.539 1.00 96.44 114 LYS A CA 1
ATOM 871 C C . LYS A 1 114 ? 0.792 12.467 10.368 1.00 96.44 114 LYS A C 1
ATOM 873 O O . LYS A 1 114 ? 1.824 11.850 10.122 1.00 96.44 114 LYS A O 1
ATOM 878 N N . MET A 1 115 ? 0.391 13.500 9.646 1.00 95.12 115 MET A N 1
ATOM 879 C CA . MET A 1 115 ? 1.142 14.142 8.572 1.00 95.12 115 MET A CA 1
ATOM 880 C C . MET A 1 115 ? 2.036 15.247 9.146 1.00 95.12 115 MET A C 1
ATOM 882 O O . MET A 1 115 ? 1.650 15.911 10.109 1.00 95.12 115 MET A O 1
ATOM 886 N N . SER A 1 116 ? 3.192 15.491 8.528 1.00 92.12 116 SER A N 1
ATOM 887 C CA . SER A 1 116 ? 4.092 16.592 8.913 1.00 92.12 116 SER A CA 1
ATOM 888 C C . SER A 1 116 ? 3.502 17.973 8.611 1.00 92.12 116 SER A C 1
ATOM 890 O O . SER A 1 116 ? 3.802 18.945 9.298 1.00 92.12 116 SER A O 1
ATOM 892 N N . GLU A 1 117 ? 2.661 18.074 7.581 1.00 88.75 117 GLU A N 1
ATOM 893 C CA . GLU A 1 117 ? 2.001 19.313 7.172 1.00 88.75 117 GLU A CA 1
ATOM 894 C C . GLU A 1 117 ? 0.602 19.006 6.625 1.00 88.75 117 GLU A C 1
ATOM 896 O O . GLU A 1 117 ? 0.381 17.967 6.004 1.00 88.75 117 GLU A O 1
ATOM 901 N N . ASN A 1 118 ? -0.345 19.921 6.842 1.00 85.12 118 ASN A N 1
ATOM 902 C CA . ASN A 1 118 ? -1.661 19.858 6.215 1.00 85.12 118 ASN A CA 1
ATOM 903 C C . ASN A 1 118 ? -1.630 20.552 4.846 1.00 85.12 118 ASN A C 1
ATOM 905 O O . ASN A 1 118 ? -1.850 21.761 4.746 1.00 85.12 118 ASN A O 1
ATOM 909 N N . ARG A 1 119 ? -1.337 19.784 3.797 1.00 90.00 119 ARG A N 1
ATOM 910 C CA . ARG A 1 119 ? -1.300 20.275 2.417 1.00 90.00 119 ARG A CA 1
ATOM 911 C C . ARG A 1 119 ? -2.706 20.387 1.828 1.00 90.00 119 ARG A C 1
ATOM 913 O O . ARG A 1 119 ? -3.510 19.470 1.944 1.00 90.00 119 ARG A O 1
ATOM 920 N N . MET A 1 120 ? -2.992 21.505 1.161 1.00 90.75 120 MET A N 1
ATOM 921 C CA . MET A 1 120 ? -4.294 21.750 0.514 1.00 90.75 120 MET A CA 1
ATOM 922 C C . MET A 1 120 ? -4.312 21.354 -0.971 1.00 90.75 120 MET A C 1
ATOM 924 O O . MET A 1 120 ? -5.377 21.309 -1.582 1.00 90.75 120 MET A O 1
ATOM 928 N N . ASP A 1 121 ? -3.140 21.094 -1.551 1.00 94.50 121 ASP A N 1
ATOM 929 C CA . ASP A 1 121 ? -2.918 20.714 -2.949 1.00 94.50 121 ASP A CA 1
ATOM 930 C C . ASP A 1 121 ? -2.848 19.192 -3.169 1.00 94.50 121 ASP A C 1
ATOM 932 O O . ASP A 1 121 ? -2.873 18.740 -4.312 1.00 94.50 121 ASP A O 1
ATOM 936 N N . GLU A 1 122 ? -2.830 18.394 -2.099 1.00 95.88 122 GLU A N 1
ATOM 937 C CA . GLU A 1 122 ? -2.894 16.932 -2.156 1.00 95.88 122 GLU A CA 1
ATOM 938 C C . GLU A 1 122 ? -4.082 16.406 -1.346 1.00 95.88 122 GLU A C 1
ATOM 940 O O . GLU A 1 122 ? -4.436 16.945 -0.299 1.00 95.88 122 GLU A O 1
ATOM 945 N N . ALA A 1 123 ? -4.707 15.334 -1.830 1.00 96.44 123 ALA A N 1
ATOM 946 C CA . ALA A 1 123 ? -5.779 14.645 -1.127 1.00 96.44 123 ALA A CA 1
ATOM 947 C C . ALA A 1 123 ? -5.388 13.187 -0.880 1.00 96.44 123 ALA A C 1
ATOM 949 O O . ALA A 1 123 ? -4.852 12.523 -1.768 1.00 96.44 123 ALA A O 1
ATOM 950 N N . TYR A 1 124 ? -5.690 12.703 0.323 1.00 97.69 124 TYR A N 1
ATOM 951 C CA . TYR A 1 124 ? -5.460 11.325 0.741 1.00 97.69 124 TYR A CA 1
ATOM 952 C C . TYR A 1 124 ? -6.763 10.695 1.215 1.00 97.69 124 TYR A C 1
ATOM 954 O O . TYR A 1 124 ? -7.612 11.367 1.812 1.00 97.69 124 TYR A O 1
ATOM 962 N N . VAL A 1 125 ? -6.907 9.400 0.956 1.00 98.00 125 VAL A N 1
ATOM 963 C CA . VAL A 1 125 ? -8.078 8.609 1.339 1.00 98.00 125 VAL A CA 1
ATOM 964 C C . VAL A 1 125 ? -7.648 7.294 1.972 1.00 98.00 125 VAL A C 1
ATOM 966 O O . VAL A 1 125 ? -6.591 6.748 1.648 1.00 98.00 125 VAL A O 1
ATOM 969 N N . LEU A 1 126 ? -8.494 6.780 2.859 1.00 98.62 126 LEU A N 1
ATOM 970 C CA . LEU A 1 126 ? -8.479 5.384 3.278 1.00 98.62 126 LEU A CA 1
ATOM 971 C C . LEU A 1 126 ? -9.523 4.630 2.449 1.00 98.62 126 LEU A C 1
ATOM 973 O O . LEU A 1 126 ? -10.637 5.123 2.286 1.00 98.62 126 LEU A O 1
ATOM 977 N N . GLY A 1 127 ? -9.170 3.451 1.941 1.00 98.56 127 GLY A N 1
ATOM 978 C CA . GLY A 1 127 ? -10.044 2.598 1.141 1.00 98.56 127 GLY A CA 1
ATOM 979 C C . GLY A 1 127 ? -10.148 1.171 1.663 1.00 98.56 127 GLY A C 1
ATOM 980 O O . GLY A 1 127 ? -9.172 0.633 2.194 1.00 98.56 127 GLY A O 1
ATOM 981 N N . ALA A 1 128 ? -11.318 0.566 1.455 1.00 98.81 128 ALA A N 1
ATOM 982 C CA . ALA A 1 128 ? -11.589 -0.850 1.685 1.00 98.81 128 ALA A CA 1
ATOM 983 C C . ALA A 1 128 ? -12.140 -1.512 0.414 1.00 98.81 128 ALA A C 1
ATOM 985 O O . ALA A 1 128 ? -13.054 -0.974 -0.220 1.00 98.81 128 ALA A O 1
ATOM 986 N N . PHE A 1 129 ? -11.615 -2.696 0.094 1.00 98.81 129 PHE A N 1
ATOM 987 C CA . PHE A 1 129 ? -12.169 -3.591 -0.918 1.00 98.81 129 PHE A CA 1
ATOM 988 C C . PHE A 1 129 ? -12.308 -5.016 -0.401 1.00 98.81 129 PHE A C 1
ATOM 990 O O . PHE A 1 129 ? -11.367 -5.550 0.180 1.00 98.81 129 PHE A O 1
ATOM 997 N N . ASP A 1 130 ? -13.456 -5.635 -0.648 1.00 98.69 130 ASP A N 1
ATOM 998 C CA . ASP A 1 130 ? -13.741 -7.038 -0.352 1.00 98.69 130 ASP A CA 1
ATOM 999 C C . ASP A 1 130 ? -14.554 -7.633 -1.508 1.00 98.69 130 ASP A C 1
ATOM 1001 O O . ASP A 1 130 ? -15.773 -7.442 -1.615 1.00 98.69 130 ASP A O 1
ATOM 1005 N N . GLY A 1 131 ? -13.888 -8.314 -2.440 1.00 98.44 131 GLY A N 1
ATOM 1006 C CA . GLY A 1 131 ? -14.549 -8.760 -3.661 1.00 98.44 131 GLY A CA 1
ATOM 1007 C C . GLY A 1 131 ? -13.696 -9.570 -4.626 1.00 98.44 131 GLY A C 1
ATOM 1008 O O . GLY A 1 131 ? -12.511 -9.813 -4.419 1.00 98.44 131 GLY A O 1
ATOM 1009 N N . LEU A 1 132 ? -14.347 -10.017 -5.700 1.00 98.38 132 LEU A N 1
ATOM 1010 C CA . LEU A 1 132 ? -13.725 -10.769 -6.783 1.00 98.38 132 LEU A CA 1
ATOM 1011 C C . LEU A 1 132 ? -13.248 -9.808 -7.876 1.00 98.38 132 LEU A C 1
ATOM 1013 O O . LEU A 1 132 ? -14.079 -9.183 -8.533 1.00 98.38 132 LEU A O 1
ATOM 1017 N N . HIS A 1 133 ? -11.940 -9.761 -8.105 1.00 97.94 133 HIS A N 1
ATOM 1018 C CA . HIS A 1 133 ? -11.349 -9.112 -9.270 1.00 97.94 133 HIS A CA 1
ATOM 1019 C C . HIS A 1 133 ? -11.539 -9.992 -10.511 1.00 97.94 133 HIS A C 1
ATOM 1021 O O . HIS A 1 133 ? -11.464 -11.221 -10.410 1.00 97.94 133 HIS A O 1
ATOM 1027 N N . THR A 1 134 ? -11.807 -9.383 -11.670 1.00 97.62 134 THR A N 1
ATOM 1028 C CA . THR A 1 134 ? -12.155 -10.121 -12.907 1.00 97.62 134 THR A CA 1
ATOM 1029 C C . THR A 1 134 ? -11.485 -9.615 -14.187 1.00 97.62 134 THR A C 1
ATOM 1031 O O . THR A 1 134 ? -11.556 -10.292 -15.215 1.00 97.62 134 THR A O 1
ATOM 1034 N N . VAL A 1 135 ? -10.842 -8.446 -14.160 1.00 96.56 135 VAL A N 1
ATOM 1035 C CA . VAL A 1 135 ? -10.137 -7.884 -15.322 1.00 96.56 135 VAL A CA 1
ATOM 1036 C C . VAL A 1 135 ? -8.723 -8.460 -15.355 1.00 96.56 135 VAL A C 1
ATOM 1038 O O . VAL A 1 135 ? -8.103 -8.605 -14.322 1.00 96.56 135 VAL A O 1
ATOM 1041 N N . GLU A 1 136 ? -8.205 -8.870 -16.515 1.00 95.12 136 GLU A N 1
ATOM 1042 C CA . GLU A 1 136 ? -6.831 -9.420 -16.638 1.00 95.12 136 GLU A CA 1
ATOM 1043 C C . GLU A 1 136 ? -6.507 -10.648 -15.741 1.00 95.12 136 GLU A C 1
ATOM 1045 O O . GLU A 1 136 ? -5.373 -11.120 -15.695 1.00 95.12 136 GLU A O 1
ATOM 1050 N N . GLY A 1 137 ? -7.512 -11.240 -15.089 1.00 95.25 137 GLY A N 1
ATOM 1051 C CA . GLY A 1 137 ? -7.387 -12.388 -14.196 1.00 95.25 137 GLY A CA 1
ATOM 1052 C C . GLY A 1 137 ? -8.602 -12.513 -13.277 1.00 95.25 137 GLY A C 1
ATOM 1053 O O . GLY A 1 137 ? -9.405 -11.593 -13.170 1.00 95.25 137 GLY A O 1
ATOM 1054 N N . GLN A 1 138 ? -8.759 -13.664 -12.616 1.00 97.62 138 GLN A N 1
ATOM 1055 C CA . GLN A 1 138 ? -9.852 -13.880 -11.666 1.00 97.62 138 GLN A CA 1
ATOM 1056 C C . GLN A 1 138 ? -9.319 -14.368 -10.319 1.00 97.62 138 GLN A C 1
ATOM 1058 O O . GLN A 1 138 ? -8.823 -15.490 -10.206 1.00 97.62 138 GLN A O 1
ATOM 1063 N N . TYR A 1 139 ? -9.442 -13.529 -9.293 1.00 96.62 139 TYR A N 1
ATOM 1064 C CA . TYR A 1 139 ? -8.987 -13.814 -7.932 1.00 96.62 139 TYR A CA 1
ATOM 1065 C C . TYR A 1 139 ? -9.728 -12.943 -6.915 1.00 96.62 139 TYR A C 1
ATOM 1067 O O . TYR A 1 139 ? -10.130 -11.820 -7.206 1.00 96.62 139 TYR A O 1
ATOM 1075 N N . TYR A 1 140 ? -9.951 -13.480 -5.716 1.00 98.25 140 TYR A N 1
ATOM 1076 C CA . TYR A 1 140 ? -10.638 -12.763 -4.644 1.00 98.25 140 TYR A CA 1
ATOM 1077 C C . TYR A 1 140 ? -9.636 -11.938 -3.834 1.00 98.25 140 TYR A C 1
ATOM 1079 O O . TYR A 1 140 ? -8.566 -12.442 -3.488 1.00 98.25 140 TYR A O 1
ATOM 1087 N N . LEU A 1 141 ? -9.984 -10.695 -3.511 1.00 98.38 141 LEU A N 1
ATOM 1088 C CA . LEU A 1 141 ? -9.129 -9.758 -2.795 1.00 98.38 141 LEU A CA 1
ATOM 1089 C C . LEU A 1 141 ? -9.844 -9.183 -1.575 1.00 98.38 141 LEU A C 1
ATOM 1091 O O . LEU A 1 141 ? -11.033 -8.872 -1.609 1.00 98.38 141 LEU A O 1
ATOM 1095 N N . GLN A 1 142 ? -9.059 -8.983 -0.520 1.00 98.69 142 GLN A N 1
ATOM 1096 C CA . GLN A 1 142 ? -9.383 -8.089 0.581 1.00 98.69 142 GLN A CA 1
ATOM 1097 C C . GLN A 1 142 ? -8.246 -7.082 0.720 1.00 98.69 142 GLN A C 1
ATOM 1099 O O . GLN A 1 142 ? -7.094 -7.484 0.897 1.00 98.69 142 GLN A O 1
ATOM 1104 N N . ILE A 1 143 ? -8.546 -5.789 0.599 1.00 98.75 143 ILE A N 1
ATOM 1105 C CA . ILE A 1 143 ? -7.540 -4.723 0.557 1.00 98.75 143 ILE A CA 1
ATOM 1106 C C . ILE A 1 143 ? -7.951 -3.587 1.487 1.00 98.75 143 ILE A C 1
ATOM 1108 O O . ILE A 1 143 ? -9.030 -3.019 1.349 1.00 98.75 143 ILE A O 1
ATOM 1112 N N . CYS A 1 144 ? -7.035 -3.216 2.380 1.00 98.81 144 CYS A N 1
ATOM 1113 C CA . CYS A 1 144 ? -7.043 -1.931 3.068 1.00 98.81 144 CYS A CA 1
ATOM 1114 C C . CYS A 1 144 ? -5.918 -1.074 2.498 1.00 98.81 144 CYS A C 1
ATOM 1116 O O . CYS A 1 144 ? -4.775 -1.530 2.455 1.00 98.81 144 CYS A O 1
ATOM 1118 N N . THR A 1 145 ? -6.218 0.151 2.073 1.00 98.62 145 THR A N 1
ATOM 1119 C CA . THR A 1 145 ? -5.223 1.021 1.431 1.00 98.62 145 THR A CA 1
ATOM 1120 C C . THR A 1 145 ? -5.320 2.462 1.911 1.00 98.62 145 THR A C 1
ATOM 1122 O O . THR A 1 145 ? -6.409 3.020 2.012 1.00 98.62 145 THR A O 1
ATOM 1125 N N . LEU A 1 146 ? -4.169 3.063 2.205 1.00 98.38 146 LEU A N 1
ATOM 1126 C CA . LEU A 1 146 ? -3.997 4.506 2.331 1.00 98.38 146 LEU A CA 1
ATOM 1127 C C . LEU A 1 146 ? -3.338 4.981 1.039 1.00 98.38 146 LEU A C 1
ATOM 1129 O O . LEU A 1 146 ? -2.212 4.576 0.757 1.00 98.38 146 LEU A O 1
ATOM 1133 N N . LEU A 1 147 ? -4.010 5.837 0.271 1.00 97.50 147 LEU A N 1
ATOM 1134 C CA . LEU A 1 147 ? -3.480 6.302 -1.011 1.00 97.50 147 LEU A CA 1
ATOM 1135 C C . LEU A 1 147 ? -3.638 7.805 -1.212 1.00 97.50 147 LEU A C 1
ATOM 1137 O O . LEU A 1 147 ? -4.540 8.443 -0.661 1.00 97.50 147 LEU A O 1
ATOM 1141 N N . LYS A 1 148 ? -2.738 8.353 -2.032 1.00 97.81 148 LYS A N 1
ATOM 1142 C CA . LYS A 1 148 ? -2.832 9.704 -2.579 1.00 97.81 148 LYS A CA 1
ATOM 1143 C C . LYS A 1 148 ? -3.737 9.672 -3.815 1.00 97.81 148 LYS A C 1
ATOM 1145 O O . LYS A 1 148 ? -3.561 8.825 -4.684 1.00 97.81 148 LYS A O 1
ATOM 1150 N N . CYS A 1 149 ? -4.666 10.614 -3.920 1.00 97.75 149 CYS A N 1
ATOM 1151 C CA . CYS A 1 149 ? -5.453 10.817 -5.136 1.00 97.75 149 CYS A CA 1
ATOM 1152 C C . CYS A 1 149 ? -4.642 11.599 -6.182 1.00 97.75 149 CYS A C 1
ATOM 1154 O O . CYS A 1 149 ? -3.799 12.427 -5.827 1.00 97.75 149 CYS A O 1
ATOM 1156 N N . GLN A 1 150 ? -4.899 11.383 -7.475 1.00 97.38 150 GLN A N 1
ATOM 1157 C CA . GLN A 1 150 ? -4.138 12.059 -8.537 1.00 97.38 150 GLN A CA 1
ATOM 1158 C C . GLN A 1 150 ? -4.279 13.586 -8.479 1.00 97.38 150 GLN A C 1
ATOM 1160 O O . GLN A 1 150 ? -3.330 14.318 -8.755 1.00 97.38 150 GLN A O 1
ATOM 1165 N N . THR A 1 151 ? -5.452 14.068 -8.073 1.00 96.75 151 THR A N 1
ATOM 1166 C CA . THR A 1 151 ? -5.729 15.485 -7.830 1.00 96.75 151 THR A CA 1
ATOM 1167 C C . THR A 1 151 ? -6.488 15.662 -6.513 1.00 96.75 151 THR A C 1
ATOM 1169 O O . THR A 1 151 ? -6.879 14.694 -5.862 1.00 96.75 151 THR A O 1
ATOM 1172 N N . THR A 1 152 ? -6.774 16.907 -6.132 1.00 96.12 152 THR A N 1
ATOM 1173 C CA . THR A 1 152 ? -7.660 17.211 -4.995 1.00 96.12 152 THR A CA 1
ATOM 1174 C C . THR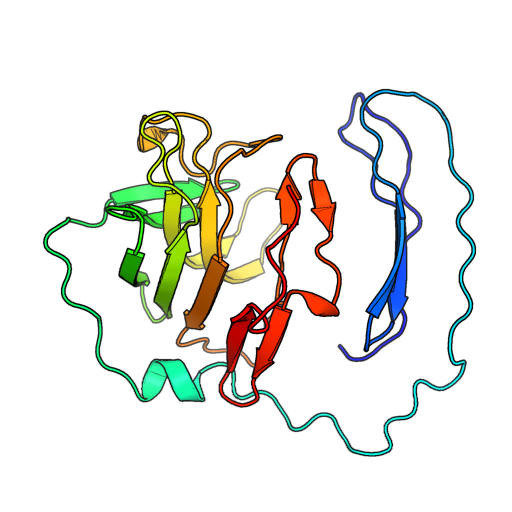 A 1 152 ? -9.125 16.824 -5.239 1.00 96.12 152 THR A C 1
ATOM 1176 O O . THR A 1 152 ? -9.925 16.816 -4.300 1.00 96.12 152 THR A O 1
ATOM 1179 N N . ASN A 1 153 ? -9.497 16.479 -6.478 1.00 96.75 153 ASN A N 1
ATOM 1180 C CA . ASN A 1 153 ? -10.811 15.942 -6.802 1.00 96.75 153 ASN A CA 1
ATOM 1181 C C . ASN A 1 153 ? -10.894 14.460 -6.409 1.00 96.75 153 ASN A C 1
ATOM 1183 O O . ASN A 1 153 ? -10.212 13.613 -6.987 1.00 96.75 153 ASN A O 1
ATOM 1187 N N . LEU A 1 154 ? -11.801 14.143 -5.481 1.00 96.50 154 LEU A N 1
ATOM 1188 C CA . LEU A 1 154 ? -11.983 12.795 -4.930 1.00 96.50 154 LEU A CA 1
ATOM 1189 C C . LEU A 1 154 ? -12.360 11.732 -5.974 1.00 96.50 154 LEU A C 1
ATOM 1191 O O . LEU A 1 154 ? -12.127 10.550 -5.755 1.00 96.50 154 LEU A O 1
ATOM 1195 N N . ARG A 1 155 ? -12.880 12.131 -7.140 1.00 96.62 155 ARG A N 1
ATOM 1196 C CA . ARG A 1 155 ? -13.158 11.198 -8.247 1.00 96.62 155 ARG A CA 1
ATOM 1197 C C . ARG A 1 155 ? -11.900 10.611 -8.883 1.00 96.62 155 ARG A C 1
ATOM 1199 O O . ARG A 1 155 ? -12.004 9.646 -9.621 1.00 96.62 155 ARG A O 1
ATOM 1206 N N . THR A 1 156 ? -10.742 11.217 -8.629 1.00 97.62 156 THR A N 1
ATOM 1207 C CA . THR A 1 156 ? -9.441 10.768 -9.149 1.00 97.62 156 THR A CA 1
ATOM 1208 C C . THR A 1 156 ? -8.691 9.863 -8.168 1.00 97.62 156 THR A C 1
ATOM 1210 O O . THR A 1 156 ? -7.535 9.511 -8.395 1.00 97.62 156 THR A O 1
ATOM 1213 N N . CYS A 1 157 ? -9.305 9.516 -7.034 1.00 98.00 157 CYS A N 1
ATOM 1214 C CA . CYS A 1 157 ? -8.724 8.572 -6.090 1.00 98.00 157 CYS A CA 1
ATOM 1215 C C . CYS A 1 157 ? -8.781 7.159 -6.683 1.00 98.00 157 CYS A C 1
ATOM 1217 O O . CYS A 1 157 ? -9.861 6.678 -7.017 1.00 98.00 157 CYS A O 1
ATOM 1219 N N . GLY A 1 158 ? -7.611 6.526 -6.803 1.00 97.19 158 GLY A N 1
ATOM 1220 C CA . GLY A 1 158 ? -7.428 5.232 -7.465 1.00 97.19 158 GLY A CA 1
ATOM 1221 C C . GLY A 1 158 ? -6.811 5.316 -8.866 1.00 97.19 158 GLY A C 1
ATOM 1222 O O . GLY A 1 158 ? -6.341 4.304 -9.383 1.00 97.19 158 GLY A O 1
ATOM 1223 N N . GLU A 1 159 ? -6.713 6.520 -9.439 1.00 97.69 159 GLU A N 1
ATOM 1224 C CA . GLU A 1 159 ? -5.914 6.767 -10.644 1.00 97.69 159 GLU A CA 1
ATOM 1225 C C . GLU A 1 159 ? -4.404 6.661 -10.349 1.00 97.69 159 GLU A C 1
ATOM 1227 O O . GLU A 1 159 ? -3.982 6.951 -9.224 1.00 97.69 159 GLU A O 1
ATOM 1232 N N . PRO A 1 160 ? -3.559 6.306 -11.337 1.00 95.56 160 PRO A N 1
ATOM 1233 C CA . PRO A 1 160 ? -2.113 6.222 -11.148 1.00 95.56 160 PRO A CA 1
ATOM 1234 C C . PRO A 1 160 ? -1.481 7.556 -10.720 1.00 95.56 160 PRO A C 1
ATOM 1236 O O . PRO A 1 160 ? -1.726 8.610 -11.321 1.00 95.56 160 PRO A O 1
ATOM 1239 N N . VAL A 1 161 ? -0.611 7.497 -9.705 1.00 95.88 161 VAL A N 1
ATOM 1240 C CA . VAL A 1 161 ? 0.114 8.651 -9.154 1.00 95.88 161 VAL A CA 1
ATOM 1241 C C . VAL A 1 161 ? 1.603 8.331 -9.036 1.00 95.88 161 VAL A C 1
ATOM 1243 O O . VAL A 1 161 ? 1.981 7.396 -8.340 1.00 95.88 161 VAL A O 1
ATOM 1246 N N . GLY A 1 162 ? 2.452 9.120 -9.702 1.00 92.69 162 GLY A N 1
ATOM 1247 C CA . GLY A 1 162 ? 3.909 8.918 -9.697 1.00 92.69 162 GLY A CA 1
ATOM 1248 C C . GLY A 1 162 ? 4.669 9.688 -8.614 1.00 92.69 162 GLY A C 1
ATOM 1249 O O . GLY A 1 162 ? 5.801 9.339 -8.294 1.00 92.69 162 GLY A O 1
ATOM 1250 N N . SER A 1 163 ? 4.077 10.736 -8.040 1.00 94.50 163 SER A N 1
ATOM 1251 C CA . SER A 1 163 ? 4.740 11.586 -7.048 1.00 94.50 163 SER A CA 1
ATOM 1252 C C . SER A 1 163 ? 3.794 12.040 -5.945 1.00 94.50 163 SER A C 1
ATOM 1254 O O . SER A 1 163 ? 2.590 1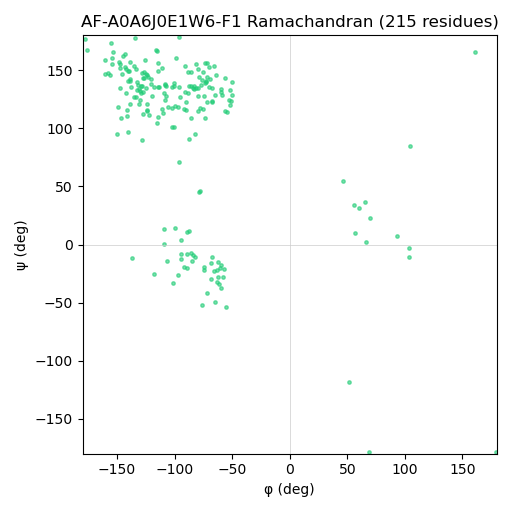2.194 -6.155 1.00 94.50 163 SER A O 1
ATOM 1256 N N . ALA A 1 164 ? 4.353 12.276 -4.765 1.00 95.25 164 ALA A N 1
ATOM 1257 C CA . ALA A 1 164 ? 3.692 12.817 -3.588 1.00 95.25 164 ALA A CA 1
ATOM 1258 C C . ALA A 1 164 ? 4.641 13.756 -2.831 1.00 95.25 164 ALA A C 1
ATOM 1260 O O . ALA A 1 164 ? 5.861 13.581 -2.891 1.00 95.25 164 ALA A O 1
ATOM 1261 N N . PHE A 1 165 ? 4.082 14.733 -2.114 1.00 95.12 165 PHE A N 1
ATOM 1262 C CA . PHE A 1 165 ? 4.851 15.686 -1.307 1.00 95.12 165 PHE A CA 1
ATOM 1263 C C . PHE A 1 165 ? 4.520 15.615 0.188 1.00 95.12 165 PHE A C 1
ATOM 1265 O O . PHE A 1 165 ? 5.371 15.954 1.015 1.00 95.12 165 PHE A O 1
ATOM 1272 N N . THR A 1 166 ? 3.320 15.165 0.561 1.00 94.69 166 THR A N 1
ATOM 1273 C CA . THR A 1 166 ? 2.945 14.953 1.962 1.00 94.69 166 THR A CA 1
ATOM 1274 C C . THR A 1 166 ? 3.778 13.843 2.592 1.00 94.69 166 THR A C 1
ATOM 1276 O O . THR A 1 166 ? 3.830 12.713 2.106 1.00 94.69 166 THR A O 1
ATOM 1279 N N . LYS A 1 167 ? 4.371 14.160 3.745 1.00 93.56 167 LYS A N 1
ATOM 1280 C CA . LYS A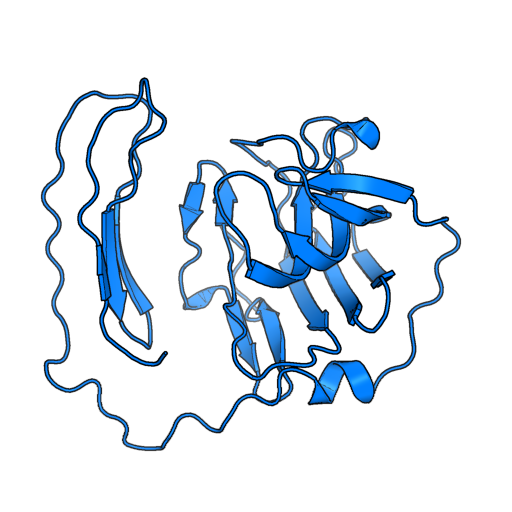 1 167 ? 5.085 13.210 4.600 1.00 93.56 167 LYS A CA 1
ATOM 1281 C C . LYS A 1 167 ? 4.210 12.790 5.771 1.00 93.56 167 LYS A C 1
ATOM 1283 O O . LYS A 1 167 ? 3.544 13.629 6.379 1.00 93.56 167 LYS A O 1
ATOM 1288 N N . PHE A 1 168 ? 4.257 11.506 6.105 1.00 93.75 168 PHE A N 1
ATOM 1289 C CA . PHE A 1 168 ? 3.629 10.958 7.301 1.00 93.75 168 PHE A CA 1
ATOM 1290 C C . PHE A 1 168 ? 4.696 10.782 8.381 1.00 93.75 168 PHE A C 1
ATOM 1292 O O . PHE A 1 168 ? 5.674 10.061 8.189 1.00 93.75 168 PHE A O 1
ATOM 1299 N N . GLU A 1 169 ? 4.511 11.467 9.508 1.00 93.06 169 GLU A N 1
ATOM 1300 C CA . GLU A 1 169 ? 5.298 11.237 10.722 1.00 93.06 169 GLU A CA 1
ATOM 1301 C C . GLU A 1 169 ? 4.900 9.909 11.354 1.00 93.06 169 GLU A C 1
ATOM 1303 O O . GLU A 1 169 ? 5.751 9.140 11.796 1.00 93.06 169 GLU A O 1
ATOM 1308 N N . GLU A 1 170 ? 3.591 9.645 11.378 1.00 94.44 170 GLU A N 1
ATOM 1309 C CA . GLU A 1 170 ? 3.036 8.429 11.943 1.00 94.44 170 GLU A CA 1
ATOM 1310 C C . GLU A 1 170 ? 1.907 7.886 11.075 1.00 94.44 170 GLU A C 1
ATOM 1312 O O . GLU A 1 170 ? 1.070 8.634 10.562 1.00 94.44 170 GLU A O 1
ATOM 1317 N N . PHE A 1 171 ? 1.854 6.565 10.943 1.00 96.19 171 PHE A N 1
ATOM 1318 C CA . PHE A 1 171 ? 0.681 5.867 10.439 1.00 96.19 171 PHE A CA 1
ATOM 1319 C C . PHE A 1 171 ? 0.552 4.499 11.112 1.00 96.19 171 PHE A C 1
ATOM 1321 O O . PHE A 1 171 ? 1.542 3.888 11.511 1.00 96.19 171 PHE A O 1
ATOM 1328 N N . SER A 1 172 ? -0.675 4.005 11.231 1.00 97.69 172 SER A N 1
ATOM 1329 C CA . SER A 1 172 ? -0.987 2.652 11.687 1.00 97.69 172 SER A CA 1
ATOM 1330 C C . SER A 1 172 ? -2.238 2.167 10.966 1.00 97.69 172 SER A C 1
ATOM 1332 O O . SER A 1 172 ? -3.332 2.644 11.260 1.00 97.69 172 SER A O 1
ATOM 1334 N N . LEU A 1 173 ? -2.067 1.223 10.042 1.00 98.56 173 LEU A N 1
ATOM 1335 C CA . LEU A 1 173 ? -3.109 0.626 9.211 1.00 98.56 173 LEU A CA 1
ATOM 1336 C C . LEU A 1 173 ? -3.384 -0.819 9.649 1.00 98.56 173 LEU A C 1
ATOM 1338 O O . LEU A 1 173 ? -2.458 -1.588 9.907 1.00 98.56 173 LEU A O 1
ATOM 1342 N N . SER A 1 174 ? -4.657 -1.200 9.711 1.00 98.50 174 SER A N 1
ATOM 1343 C CA . SER A 1 174 ? -5.100 -2.573 10.001 1.00 98.50 174 SER A CA 1
ATOM 1344 C C . SER A 1 174 ? -6.470 -2.853 9.391 1.00 98.50 174 SER A C 1
ATOM 1346 O O . SER A 1 174 ? -7.169 -1.916 9.002 1.00 98.50 174 SER A O 1
ATOM 1348 N N . GLY A 1 175 ? -6.872 -4.124 9.325 1.00 98.50 175 GLY A N 1
ATOM 1349 C CA . GLY A 1 175 ? -8.189 -4.498 8.818 1.00 98.50 175 GLY A CA 1
ATOM 1350 C C . GLY A 1 175 ? -8.703 -5.825 9.363 1.00 98.50 175 GLY A C 1
ATOM 1351 O O . GLY A 1 175 ? -7.933 -6.649 9.846 1.00 98.50 175 GLY A O 1
ATOM 1352 N N . THR A 1 176 ? -10.014 -6.053 9.289 1.00 98.50 176 THR A N 1
ATOM 1353 C CA . THR A 1 176 ? -10.661 -7.309 9.718 1.00 98.50 176 THR A CA 1
ATOM 1354 C C . THR A 1 176 ? -10.498 -8.436 8.693 1.00 98.50 176 THR A C 1
ATOM 1356 O O . THR A 1 176 ? -11.464 -9.127 8.375 1.00 98.50 176 THR A O 1
ATOM 1359 N N . PHE A 1 177 ? -9.282 -8.634 8.176 1.00 98.44 177 PHE A N 1
ATOM 1360 C CA . PHE A 1 177 ? -8.994 -9.610 7.124 1.00 98.44 177 PHE A CA 1
ATOM 1361 C C . PHE A 1 177 ? -9.520 -11.012 7.477 1.00 98.44 177 PHE A C 1
ATOM 1363 O O . PHE A 1 177 ? -9.303 -11.529 8.574 1.00 98.44 177 PHE A O 1
ATOM 1370 N N . GLY A 1 178 ? -10.195 -11.641 6.517 1.00 97.56 178 GLY A N 1
ATOM 1371 C CA . GLY A 1 178 ? -10.683 -13.020 6.575 1.00 97.56 178 GLY A CA 1
ATOM 1372 C C . GLY A 1 178 ? -9.653 -14.054 6.111 1.00 97.56 178 GLY A C 1
ATOM 1373 O O . GLY A 1 178 ? -10.008 -15.205 5.869 1.00 97.56 178 GLY A O 1
ATOM 1374 N N . THR A 1 179 ? -8.389 -13.656 5.948 1.00 95.81 179 THR A N 1
ATOM 1375 C CA . THR A 1 179 ? -7.296 -14.488 5.430 1.00 95.81 179 THR A CA 1
ATOM 1376 C C . THR A 1 179 ? -5.996 -14.235 6.190 1.00 95.81 179 THR A C 1
ATOM 1378 O O . THR A 1 179 ? -5.723 -13.113 6.612 1.00 95.81 179 THR A O 1
ATOM 1381 N N . ASN A 1 180 ? -5.153 -15.267 6.304 1.00 92.50 180 ASN A N 1
ATOM 1382 C CA . ASN A 1 180 ? -3.801 -15.142 6.866 1.00 92.50 180 ASN A CA 1
ATOM 1383 C C . ASN A 1 180 ? -2.762 -14.707 5.810 1.00 92.50 180 ASN A C 1
ATOM 1385 O O . ASN A 1 180 ? -1.605 -14.435 6.140 1.00 92.50 180 ASN A O 1
ATOM 1389 N N . TYR A 1 181 ? -3.157 -14.641 4.534 1.00 93.69 181 TYR A N 1
ATOM 1390 C CA . TYR A 1 181 ? -2.294 -14.279 3.408 1.00 93.69 181 TYR A CA 1
ATOM 1391 C C . TYR A 1 181 ? -2.428 -12.793 3.065 1.00 93.69 181 TYR A C 1
ATOM 1393 O O . TYR A 1 181 ? -2.997 -12.430 2.039 1.00 93.69 181 TYR A O 1
ATOM 1401 N N . VAL A 1 182 ? -1.896 -11.939 3.937 1.00 95.56 182 VAL A N 1
ATOM 1402 C CA . VAL A 1 182 ? -1.842 -10.486 3.730 1.00 95.56 182 VAL A CA 1
ATOM 1403 C C . VAL A 1 182 ? -0.406 -10.067 3.422 1.00 95.56 182 VAL A C 1
ATOM 1405 O O . VAL A 1 182 ? 0.547 -10.531 4.056 1.00 95.56 182 VAL A O 1
ATOM 1408 N N . PHE A 1 183 ? -0.250 -9.193 2.429 1.00 93.50 183 PHE A N 1
ATOM 1409 C CA . PHE A 1 183 ? 1.043 -8.706 1.957 1.00 93.50 183 PHE A CA 1
ATOM 1410 C C . PHE A 1 183 ? 1.137 -7.198 2.224 1.00 93.50 183 PHE A C 1
ATOM 1412 O O . PHE A 1 183 ? 0.486 -6.426 1.522 1.00 93.50 183 PHE A O 1
ATOM 1419 N N . PRO A 1 184 ? 1.901 -6.760 3.239 1.00 93.00 184 PRO A N 1
ATOM 1420 C CA . PRO A 1 184 ? 2.065 -5.342 3.537 1.00 93.00 184 PRO A CA 1
ATOM 1421 C C . PRO A 1 184 ? 2.849 -4.656 2.412 1.00 93.00 184 PRO A C 1
ATOM 1423 O O . PRO A 1 184 ? 3.875 -5.172 1.967 1.00 93.00 184 PRO A O 1
ATOM 1426 N N . GLN A 1 185 ? 2.376 -3.491 1.974 1.00 92.81 185 GLN A N 1
ATOM 1427 C CA . GLN A 1 185 ? 3.007 -2.691 0.925 1.00 92.81 185 GLN A CA 1
ATOM 1428 C C . GLN A 1 185 ? 3.171 -1.252 1.407 1.00 92.81 185 GLN A C 1
ATOM 1430 O O . GLN A 1 185 ? 2.253 -0.687 2.002 1.00 92.81 185 GLN A O 1
ATOM 1435 N N . LEU A 1 186 ? 4.340 -0.668 1.146 1.00 93.06 186 LEU A N 1
ATOM 1436 C CA . LEU A 1 186 ? 4.628 0.735 1.414 1.00 93.06 186 LEU A CA 1
ATOM 1437 C C . LEU A 1 186 ? 5.477 1.283 0.264 1.00 93.06 186 LEU A C 1
ATOM 1439 O O . LEU A 1 186 ? 6.627 0.880 0.087 1.00 93.06 186 LEU A O 1
ATOM 1443 N N . VAL A 1 187 ? 4.878 2.170 -0.528 1.00 93.38 187 VAL A N 1
ATOM 1444 C CA . VAL A 1 187 ? 5.494 2.778 -1.711 1.00 93.38 187 VAL A CA 1
ATOM 1445 C C . VAL A 1 187 ? 5.535 4.287 -1.507 1.00 93.38 187 VAL A C 1
ATOM 1447 O O . VAL A 1 187 ? 4.526 4.900 -1.155 1.00 93.38 187 VAL A O 1
ATOM 1450 N N . LEU A 1 188 ? 6.719 4.860 -1.685 1.00 94.06 188 LEU A N 1
ATOM 1451 C CA . LEU A 1 188 ? 7.008 6.281 -1.528 1.00 94.06 188 LEU A CA 1
ATOM 1452 C C . LEU A 1 188 ? 6.955 6.996 -2.889 1.00 94.06 188 LEU A C 1
ATOM 1454 O O . LEU A 1 188 ? 6.711 6.380 -3.933 1.00 94.06 188 LEU A O 1
ATOM 1458 N N . SER A 1 189 ? 7.173 8.312 -2.885 1.00 94.50 189 SER A N 1
ATOM 1459 C CA . SER A 1 189 ? 7.185 9.125 -4.105 1.00 94.50 189 SER A CA 1
ATOM 1460 C C . SER A 1 189 ? 8.207 8.587 -5.114 1.00 94.50 189 SER A C 1
ATOM 1462 O O . SER A 1 189 ? 9.273 8.096 -4.743 1.00 94.50 189 SER A O 1
ATOM 1464 N N . GLY A 1 190 ? 7.891 8.649 -6.409 1.00 93.00 190 GLY A N 1
ATOM 1465 C CA . GLY A 1 190 ? 8.785 8.149 -7.455 1.00 93.00 190 GLY A CA 1
ATOM 1466 C C . GLY A 1 190 ? 8.922 6.624 -7.490 1.00 93.00 190 GLY A C 1
ATOM 1467 O O . GLY A 1 190 ? 9.915 6.124 -8.007 1.00 93.00 190 GLY A O 1
ATO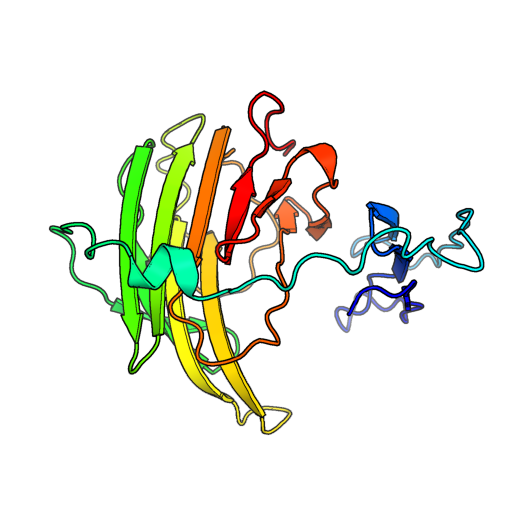M 1468 N N . SER A 1 191 ? 7.945 5.885 -6.950 1.00 91.81 191 SER A N 1
ATOM 1469 C CA . SER A 1 191 ? 7.956 4.411 -6.868 1.00 91.81 191 SER A CA 1
ATOM 1470 C C . SER A 1 191 ? 9.133 3.844 -6.068 1.00 91.81 191 SER A C 1
ATOM 1472 O O . SER A 1 191 ? 9.621 2.745 -6.334 1.00 91.81 191 SER A O 1
ATOM 1474 N N . GLN A 1 192 ? 9.591 4.596 -5.068 1.00 92.62 192 GLN A N 1
ATOM 1475 C CA . GLN A 1 192 ? 10.628 4.139 -4.154 1.00 92.62 192 GLN A CA 1
ATOM 1476 C C . GLN A 1 192 ? 10.046 3.191 -3.104 1.00 92.62 192 GLN A C 1
ATOM 1478 O O . GLN A 1 192 ? 8.924 3.367 -2.624 1.00 92.62 192 GLN A O 1
ATOM 1483 N N . LEU A 1 193 ? 10.826 2.186 -2.717 1.00 90.50 193 LEU A N 1
ATOM 1484 C CA . LEU A 1 193 ? 10.482 1.316 -1.598 1.00 90.50 193 LEU A CA 1
ATOM 1485 C C . LEU A 1 193 ? 10.914 1.970 -0.289 1.00 90.50 193 LEU A C 1
ATOM 1487 O O . LEU A 1 193 ? 12.043 2.450 -0.170 1.00 90.50 193 LEU A O 1
ATOM 1491 N N . ALA A 1 194 ? 10.033 1.940 0.708 1.00 87.19 194 ALA A N 1
ATOM 1492 C CA . ALA A 1 194 ? 10.419 2.280 2.067 1.00 87.19 194 ALA A CA 1
ATOM 1493 C C . ALA A 1 194 ? 11.334 1.189 2.641 1.00 87.19 194 ALA A C 1
ATOM 1495 O O . ALA A 1 194 ? 11.052 -0.002 2.504 1.00 87.19 194 ALA A O 1
ATOM 1496 N N . LEU A 1 195 ? 12.417 1.598 3.302 1.00 83.94 195 LEU A N 1
ATOM 1497 C CA . LEU A 1 195 ? 13.307 0.671 4.002 1.00 83.94 195 LEU A CA 1
ATOM 1498 C C . LEU A 1 195 ? 12.653 0.152 5.293 1.00 83.94 195 LEU A C 1
ATOM 1500 O O . LEU A 1 195 ? 11.803 0.811 5.897 1.00 83.94 195 LEU A O 1
ATOM 1504 N N . GLU A 1 196 ? 13.091 -1.016 5.752 1.00 81.62 196 GLU A N 1
ATOM 1505 C CA . GLU A 1 196 ? 12.573 -1.705 6.941 1.00 81.62 196 GLU A CA 1
ATOM 1506 C C . GLU A 1 196 ? 12.750 -0.926 8.257 1.00 81.62 196 GLU A C 1
ATOM 1508 O O . GLU A 1 196 ? 12.130 -1.242 9.270 1.00 81.62 196 GLU A O 1
ATOM 1513 N N . GLU A 1 197 ? 13.589 0.109 8.267 1.00 84.06 197 GLU A N 1
ATOM 1514 C CA . GLU A 1 197 ? 13.760 1.000 9.416 1.00 84.06 197 GLU A CA 1
ATOM 1515 C C . GLU A 1 197 ? 12.583 1.970 9.611 1.00 84.06 197 GLU A C 1
ATOM 1517 O O . GLU A 1 197 ? 12.366 2.423 10.736 1.00 84.06 197 GLU A O 1
ATOM 1522 N N . TYR A 1 198 ? 11.797 2.245 8.561 1.00 86.50 198 TYR A N 1
ATOM 1523 C CA . TYR A 1 198 ? 10.692 3.214 8.594 1.00 86.50 198 TYR A CA 1
ATOM 1524 C C . TYR A 1 198 ? 9.357 2.607 9.024 1.00 86.50 198 TYR A C 1
ATOM 1526 O O . TYR A 1 198 ? 8.461 3.339 9.446 1.00 86.50 198 TYR A O 1
ATOM 1534 N N . TYR A 1 199 ? 9.191 1.286 8.931 1.00 91.25 199 TYR A N 1
ATOM 1535 C CA . TYR A 1 199 ? 7.919 0.631 9.219 1.00 91.25 199 TYR A CA 1
ATOM 1536 C C . TYR A 1 199 ? 8.097 -0.736 9.871 1.00 91.25 199 TYR A C 1
ATOM 1538 O O . TYR A 1 199 ? 9.155 -1.354 9.832 1.00 91.25 199 TYR A O 1
ATOM 1546 N N . GLU A 1 200 ? 7.030 -1.230 10.480 1.00 91.81 200 GLU A N 1
ATOM 1547 C CA . GLU A 1 200 ? 6.982 -2.580 11.013 1.00 91.81 200 GLU A CA 1
ATOM 1548 C C . GLU A 1 200 ? 5.579 -3.175 10.938 1.00 91.81 200 GLU A C 1
ATOM 1550 O O . GLU A 1 200 ? 4.568 -2.469 10.910 1.00 91.81 200 GLU A O 1
ATOM 1555 N N . VAL A 1 201 ? 5.536 -4.507 10.942 1.00 92.31 201 VAL A N 1
ATOM 1556 C CA . VAL A 1 201 ? 4.307 -5.280 11.096 1.00 92.31 201 VAL A CA 1
ATOM 1557 C C . VAL A 1 201 ? 4.284 -5.868 12.495 1.00 92.31 201 VAL A C 1
ATOM 1559 O O . VAL A 1 201 ? 5.148 -6.653 12.889 1.00 92.31 201 VAL A O 1
ATOM 1562 N N . SER A 1 202 ? 3.279 -5.469 13.256 1.00 93.38 202 SER A N 1
ATOM 1563 C CA . SER A 1 202 ? 3.029 -5.976 14.600 1.00 93.38 202 SER A CA 1
ATOM 1564 C C . SER A 1 202 ? 2.283 -7.313 14.564 1.00 93.38 202 SER A C 1
ATOM 1566 O O . SER A 1 202 ? 1.578 -7.631 13.608 1.00 93.38 202 SER A O 1
ATOM 1568 N N . ARG A 1 203 ? 2.427 -8.114 15.628 1.00 92.94 203 ARG A N 1
ATOM 1569 C CA . ARG A 1 203 ? 1.805 -9.451 15.723 1.00 92.94 203 ARG A CA 1
ATOM 1570 C C . ARG A 1 203 ? 0.276 -9.420 15.716 1.00 92.94 203 ARG A C 1
ATOM 1572 O O . ARG A 1 203 ? -0.334 -10.431 15.394 1.00 92.94 203 ARG A O 1
ATOM 1579 N N . ASP A 1 204 ? -0.310 -8.283 16.082 1.00 96.00 204 ASP A N 1
ATOM 1580 C CA . ASP A 1 204 ? -1.756 -8.059 16.108 1.00 96.00 204 ASP A CA 1
ATOM 1581 C C . ASP A 1 204 ? -2.312 -7.518 14.777 1.00 96.00 204 ASP A C 1
ATOM 1583 O O . ASP A 1 204 ? -3.467 -7.097 14.721 1.00 96.00 204 ASP A O 1
ATOM 1587 N N . GLY A 1 205 ? -1.502 -7.527 13.710 1.00 96.12 205 GLY A N 1
ATOM 1588 C CA . GLY A 1 205 ? -1.962 -7.250 12.351 1.00 96.12 205 GLY A CA 1
ATOM 1589 C C . GLY A 1 205 ? -1.847 -5.798 11.900 1.00 96.12 205 GLY A C 1
ATOM 1590 O O . GLY A 1 205 ? -2.336 -5.472 10.819 1.00 96.12 205 GLY A O 1
ATOM 1591 N N . ARG A 1 206 ? -1.209 -4.910 12.675 1.00 97.06 206 ARG A N 1
ATOM 1592 C CA . ARG A 1 206 ? -0.996 -3.519 12.237 1.00 97.06 206 ARG A CA 1
ATOM 1593 C C . ARG A 1 206 ? 0.292 -3.356 11.449 1.00 97.06 206 ARG A C 1
ATOM 1595 O O . ARG A 1 206 ? 1.364 -3.720 11.944 1.00 97.06 206 ARG A O 1
ATOM 1602 N N . LEU A 1 207 ? 0.175 -2.717 10.290 1.00 96.38 207 LEU A N 1
ATOM 1603 C CA . LEU A 1 207 ? 1.269 -2.114 9.537 1.00 96.38 207 LEU A CA 1
ATOM 1604 C C . LEU A 1 207 ? 1.427 -0.663 10.004 1.00 96.38 207 LEU A C 1
ATOM 1606 O O . LEU A 1 207 ? 0.506 0.136 9.843 1.00 96.38 207 LEU A O 1
ATOM 1610 N N . ARG A 1 208 ? 2.566 -0.316 10.603 1.00 94.81 208 ARG A N 1
ATOM 1611 C CA . ARG A 1 208 ? 2.768 1.006 11.211 1.00 94.81 208 ARG A CA 1
ATOM 1612 C C . ARG A 1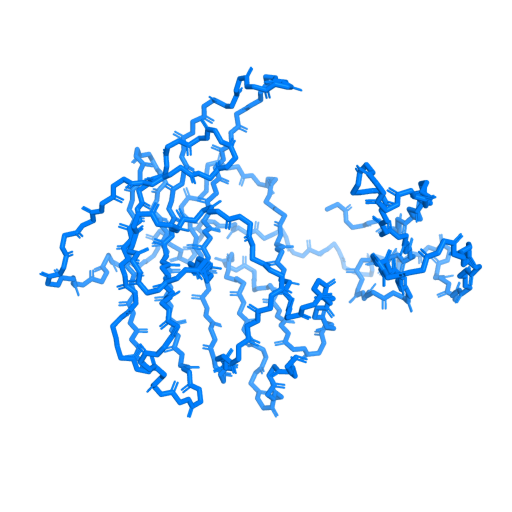 208 ? 4.147 1.576 10.945 1.00 94.81 208 ARG A C 1
ATOM 1614 O O . ARG A 1 208 ? 5.091 0.819 10.731 1.00 94.81 208 ARG A O 1
ATOM 1621 N N . SER A 1 209 ? 4.272 2.894 11.020 1.00 92.00 209 SER A N 1
ATOM 1622 C CA . SER A 1 209 ? 5.574 3.554 11.043 1.00 92.00 209 SER A CA 1
ATOM 1623 C C . SER A 1 209 ? 6.355 3.174 12.307 1.00 92.00 209 SER A C 1
ATOM 1625 O O . SER A 1 209 ? 5.783 2.996 13.389 1.00 92.00 209 SER A O 1
ATOM 1627 N N . ARG A 1 210 ? 7.681 3.075 12.197 1.00 84.50 210 ARG A N 1
ATOM 1628 C CA . ARG A 1 210 ? 8.563 3.005 13.366 1.00 84.50 210 ARG A CA 1
ATOM 1629 C C . ARG A 1 210 ? 8.767 4.406 13.928 1.00 84.50 210 ARG A C 1
ATOM 1631 O O . ARG A 1 210 ? 9.125 5.330 13.205 1.00 84.50 210 ARG A O 1
ATOM 1638 N N . GLY A 1 211 ? 8.531 4.573 15.228 1.00 58.66 211 GLY A N 1
ATOM 1639 C CA . GLY A 1 211 ? 8.700 5.867 15.889 1.00 58.66 211 GLY A CA 1
ATOM 1640 C C . GLY A 1 211 ? 10.137 6.388 15.761 1.00 58.66 211 GLY A C 1
ATOM 1641 O O . GLY A 1 211 ? 11.079 5.674 16.099 1.00 58.66 211 GLY A O 1
ATOM 1642 N N . GLY A 1 212 ? 10.291 7.638 15.310 1.00 52.72 212 GLY A N 1
ATOM 1643 C CA . GLY A 1 212 ? 11.561 8.377 15.337 1.00 52.72 212 GLY A CA 1
ATOM 1644 C C . GLY A 1 212 ? 12.317 8.518 14.012 1.00 52.72 212 GLY A C 1
ATOM 1645 O O . GLY A 1 212 ? 13.331 9.213 14.004 1.00 52.72 212 GLY A O 1
ATOM 1646 N N . VAL A 1 213 ? 11.844 7.934 12.903 1.00 45.94 213 VAL A N 1
ATOM 1647 C CA . VAL A 1 213 ? 12.463 8.120 11.576 1.00 45.94 213 VAL A CA 1
ATOM 1648 C C . VAL A 1 213 ? 11.421 8.694 10.603 1.00 45.94 213 VAL A C 1
ATOM 1650 O O . VAL A 1 213 ? 10.451 8.005 10.289 1.00 45.94 213 VAL A O 1
ATOM 1653 N N . PRO A 1 214 ? 11.555 9.957 10.146 1.00 47.16 214 PRO A N 1
ATOM 1654 C CA . PRO A 1 214 ? 10.626 10.536 9.177 1.00 47.16 214 PRO A CA 1
ATOM 1655 C C . PRO A 1 214 ? 10.642 9.710 7.891 1.00 47.16 214 PRO A C 1
ATOM 1657 O O . PRO A 1 214 ? 11.725 9.465 7.367 1.00 47.16 214 PRO A O 1
ATOM 1660 N N . CYS A 1 215 ? 9.479 9.327 7.353 1.00 41.72 215 CYS A N 1
ATOM 1661 C CA . CYS A 1 215 ? 9.424 8.737 6.013 1.00 41.72 215 CYS A CA 1
ATOM 1662 C C . CYS A 1 215 ? 10.064 9.728 5.025 1.00 41.72 215 CYS A C 1
ATOM 1664 O O . CYS A 1 215 ? 9.597 10.866 4.882 1.00 41.72 215 CYS A O 1
ATOM 1666 N N . LEU A 1 216 ? 11.187 9.337 4.420 1.00 41.44 216 LEU A N 1
ATOM 1667 C CA . LEU A 1 216 ? 11.873 10.162 3.431 1.00 41.44 216 LEU A CA 1
ATOM 1668 C C . LEU A 1 216 ? 11.021 10.230 2.157 1.00 41.44 216 LEU A C 1
ATOM 1670 O O . LEU A 1 216 ? 10.312 9.285 1.825 1.00 41.44 216 LEU A O 1
ATOM 1674 N N . SER A 1 217 ? 11.035 11.410 1.538 1.00 37.44 217 SER A N 1
ATOM 1675 C CA . SER A 1 217 ? 10.234 11.796 0.367 1.00 37.44 217 SER A CA 1
ATOM 1676 C C . SER A 1 217 ? 10.469 10.901 -0.835 1.00 37.44 217 SER A C 1
ATOM 1678 O O . SER A 1 217 ? 11.664 10.788 -1.193 1.00 37.44 217 SER A O 1
#

Foldseek 3Di:
DQAWDFADWDQDLVVPIAKTATDGSQWTFDMDDDNDDSDDDDDDGDDDPPPDCVDVPQQAPQQQVVVVDDFDDDPDDWDWEDAPNAIKTKDWDDFQWDKHWDDDDQKIKIKGFGWPHGDPWKTKIWIWDFAWDDPPDTDTDTDTDIDIFCTSPPRRRNPDDQADDIWTQKMKMGMNDPDSDDDDADAHHRRDGFISQQWDADSHNIIMGDHDDTGDD

Solvent-accessible surface area (backbone atoms only — not comparable to full-atom values): 12948 Å² total; per-residue (Å²): 135,81,49,74,46,80,45,84,57,63,81,39,52,94,76,73,30,50,53,30,36,37,36,44,70,80,40,76,64,42,72,48,74,57,76,86,61,93,73,84,84,91,85,83,70,90,74,68,94,67,73,77,67,88,56,73,77,72,76,53,40,36,25,55,48,44,71,73,54,79,81,53,88,68,98,67,78,69,44,78,34,49,43,89,90,39,78,25,34,29,32,76,64,64,77,34,56,51,67,46,52,33,59,23,90,81,31,42,20,40,37,41,41,28,38,76,56,70,62,86,80,58,33,44,33,41,32,10,34,58,47,75,48,69,77,104,47,80,52,77,46,77,46,67,46,80,46,62,24,61,40,65,52,71,88,33,30,47,46,88,66,64,70,66,82,84,40,48,59,37,42,37,38,31,25,35,53,95,56,85,86,76,80,91,83,65,76,40,39,69,74,35,72,68,58,58,78,39,39,47,76,44,57,41,25,35,45,27,47,30,90,92,43,71,55,74,109

Secondary structure (DSSP, 8-state):
--S-EEE----BGGGTB--EEEE-SS-EEEEE--SS------------SS---SSPPPPP-TTHHHHHSPPPP-SSPPEEEEETTEEEEEEE--SSEEEEEEEETTEEEEEEEEESS--SS--EEEEEEEEEE-SSS-EEEEEEEEEE-SSSSGGGTTS------PPEEEEEEEE--S-S------B-GGGPBPPTTTEEE-TTS-EEEPTT-----

pLDDT: mean 91.55, std 11.82, range [37.44, 98.81]

Mean predicted aligned error: 5.48 Å

Sequence (217 aa):
MGVNLLAANTHNTTMHMTGSGIYSPEAVGVYHYDMETDSGQLLLSELKSRPCRSTPPAEVDWSAYARSITPFSSEQADFPGMLYFDEFSFTKLSGSTGNATVCQKDLCCYLTYKMSENRMDEAYVLGAFDGLHTVEGQYYLQICTLLKCQTTNLRTCGEPVGSAFTKFEEFSLSGTFGTNYVFPQLVLSGSQLALEEYYEVSRDGRLRSRGGVPCLS

Nearest PDB structures (foldseek):
  9izl-assembly2_B  TM=9.738E-01  e=1.131E-23  Homo sapiens
  7sly-assembly1_A  TM=9.782E-01  e=2.946E-23  Homo sapiens
  4cyy-assembly1_A  TM=9.728E-01  e=3.644E-23  Homo sapiens
  3qy3-assembly1_A  TM=1.559E-01  e=2.810E+00  Pseudomonas aeruginosa
  4k02-assembly1_A  TM=1.778E-01  e=3.476E+00  Arabidopsis thaliana